Protein AF-A0A1B6IHQ6-F1 (afdb_monomer_lite)

Secondary structure (DSSP, 8-state):
-----EEEEEEB-TTS-B----SSPPP---SS---EEEEEPHHHHHHHHHHHHTT---GGG---------GGG--HHHHHHHHHHHHHS-----HHHHHHHHT-S-TTTTSTTT-TT--SEEE-TTS-SSHHHHHHH-TTSEEEES-S-GGG--S-EEEEEHHHHHHHH--TT-------EEEEEE--PPP--S-GGGSPP-------HHHHHHHHHHHSSS-------TTS-HHHHHHHHHHHHHHH-TT-------S-HHHHHHHHHHHTT--

Foldseek 3Di:
DDDFDKAFPAKAAPVRDGQDPDDDDGDDHPDDDIDTDIHGDPVVQVVQVVVVVVVDDRPVVPDDDDDDDDPVVPCVVVVVVVVVVCVVDPVDDPPQCVCVVVVDDDVCCQFLVNDPQNDQKFWLAQLAQFDVLVCQLCVQAAEAEPDPDPVLRGDDKMKGWVVSVCVNPDDPPDPDPDHTYIYIYHDDDPDPDDDPVSDWQHDPDSDHSLLVVLLSRLLGGGDRDDDDDPPNCPLVSVLSSVVRCCVGPVVDDDDDDDPDVVSVVSNVVVNVNGD

Radius of gyration: 29.08 Å; chains: 1; bounding box: 64×60×81 Å

InterPro domains:
  IPR027417 P-loop containing nucleoside triphosphate hydrolase [G3DSA:3.40.50.300] (156-275)
  IPR027417 P-loop containing nucleoside triphosphate hydrolase [SSF52540] (142-272)
  IPR041677 DNA2/NAM7 helicase, helicase domain [PF13086] (210-273)
  IPR045055 DNA2/NAM7-like helicase [PTHR10887] (155-272)
  IPR048966 RNA helicase aquarius, beta-barrel [PF21143] (2-69)
  IPR048967 RNA helicase aquarius, insertion domain [PF21144] (118-198)

Structure (mmCIF, N/CA/C/O backbone):
data_AF-A0A1B6IHQ6-F1
#
_entry.id   AF-A0A1B6IHQ6-F1
#
loop_
_atom_site.group_PDB
_atom_site.id
_atom_site.type_symbol
_atom_site.label_atom_id
_atom_site.label_alt_id
_atom_site.label_comp_id
_atom_site.label_asym_id
_atom_site.label_entity_id
_atom_site.label_seq_id
_atom_site.pdbx_PDB_ins_code
_atom_site.Cartn_x
_atom_site.Cartn_y
_atom_site.Cartn_z
_atom_site.occupancy
_atom_site.B_iso_or_equiv
_atom_site.auth_seq_id
_atom_site.auth_comp_id
_atom_site.auth_asym_id
_atom_site.auth_atom_id
_atom_site.pdbx_PDB_model_num
ATOM 1 N N . LEU A 1 1 ? -17.157 3.767 43.214 1.00 70.06 1 LEU A N 1
ATOM 2 C CA . LEU A 1 1 ? -16.712 4.613 42.082 1.00 70.06 1 LEU A CA 1
ATOM 3 C C . LEU A 1 1 ? -16.733 3.746 40.831 1.00 70.06 1 LEU A C 1
ATOM 5 O O . LEU A 1 1 ? -16.046 2.732 40.811 1.00 70.06 1 LEU A O 1
ATOM 9 N N . CYS A 1 2 ? -17.583 4.068 39.859 1.00 88.56 2 CYS A N 1
ATOM 10 C CA . CYS A 1 2 ? -17.817 3.266 38.657 1.00 88.56 2 CYS A CA 1
ATOM 11 C C . CYS A 1 2 ? -17.455 4.068 37.403 1.00 88.56 2 CYS A C 1
ATOM 13 O O . CYS A 1 2 ? -17.652 5.279 37.354 1.00 88.56 2 CYS A O 1
ATOM 15 N N . VAL A 1 3 ? -16.927 3.386 36.389 1.00 95.00 3 VAL A N 1
ATOM 16 C CA . VAL A 1 3 ? -16.621 3.972 35.079 1.00 95.00 3 VAL A CA 1
ATOM 17 C C . VAL A 1 3 ? -17.239 3.074 34.017 1.00 95.00 3 VAL A C 1
ATOM 19 O O . VAL A 1 3 ? -17.056 1.855 34.060 1.00 95.00 3 VAL A O 1
ATOM 22 N N . ARG A 1 4 ? -17.987 3.664 33.083 1.00 95.75 4 ARG A N 1
ATOM 23 C CA . ARG A 1 4 ? -18.569 2.974 31.928 1.00 95.75 4 ARG A CA 1
ATOM 24 C C . ARG A 1 4 ? -18.244 3.736 30.655 1.00 95.75 4 ARG A C 1
ATOM 26 O O . ARG A 1 4 ? -18.263 4.963 30.637 1.00 95.75 4 ARG A O 1
ATOM 33 N N . GLY A 1 5 ? -17.898 2.987 29.613 1.00 94.88 5 GLY A N 1
ATOM 34 C CA . GLY A 1 5 ? -17.727 3.532 28.274 1.00 94.88 5 GLY A CA 1
ATOM 35 C C . GLY A 1 5 ? -19.076 3.669 27.577 1.00 94.88 5 GLY A C 1
ATOM 36 O O . GLY A 1 5 ? -19.982 2.872 27.811 1.00 94.88 5 GLY A O 1
ATOM 37 N N . CYS A 1 6 ? -19.188 4.664 26.706 1.00 95.56 6 CYS A N 1
ATOM 38 C CA . CYS A 1 6 ? -20.285 4.786 25.759 1.00 95.56 6 CYS A CA 1
ATOM 39 C C . CYS A 1 6 ? -19.753 5.336 24.432 1.00 95.56 6 CYS A C 1
ATOM 41 O O . CYS A 1 6 ? -18.701 5.982 24.396 1.00 95.56 6 CYS A O 1
ATOM 43 N N . GLU A 1 7 ? -20.467 5.060 23.349 1.00 94.38 7 GLU A N 1
ATOM 44 C CA . GLU A 1 7 ? -20.225 5.648 22.037 1.00 94.38 7 GLU A CA 1
ATOM 45 C C . GLU A 1 7 ? -21.348 6.617 21.693 1.00 94.38 7 GLU A C 1
ATOM 47 O O . GLU A 1 7 ? -22.510 6.371 21.996 1.00 94.38 7 GLU A O 1
ATOM 52 N N . MET A 1 8 ? -21.004 7.737 21.072 1.00 91.81 8 MET A N 1
ATOM 53 C CA . MET A 1 8 ? -21.985 8.728 20.655 1.00 91.81 8 MET A CA 1
ATOM 54 C C . MET A 1 8 ? -22.722 8.244 19.407 1.00 91.81 8 MET A C 1
ATOM 56 O O . MET A 1 8 ? -22.096 8.088 18.367 1.00 91.81 8 MET A O 1
ATOM 60 N N . GLU A 1 9 ? -24.040 8.073 19.498 1.00 91.00 9 GLU A N 1
ATOM 61 C CA . GLU A 1 9 ? -24.893 7.906 18.313 1.00 91.00 9 GLU A CA 1
ATOM 62 C C . GLU A 1 9 ? -25.159 9.275 17.677 1.00 91.00 9 GLU A C 1
ATOM 64 O O . GLU A 1 9 ? -25.039 9.450 16.470 1.00 91.00 9 GLU A O 1
ATOM 69 N N . GLY A 1 10 ? -25.452 10.281 18.508 1.00 90.56 10 GLY A N 1
ATOM 70 C CA . GLY A 1 10 ? -25.547 11.666 18.065 1.00 90.56 10 GLY A CA 1
ATOM 71 C C . GLY A 1 10 ? -26.244 12.585 19.064 1.00 90.56 10 GLY A C 1
ATOM 72 O O . GLY A 1 10 ? -26.672 12.185 20.150 1.00 90.56 10 GLY A O 1
ATOM 73 N N . MET A 1 11 ? -26.327 13.863 18.705 1.00 91.19 11 MET A N 1
ATOM 74 C CA . MET A 1 11 ? -27.017 14.886 19.495 1.00 91.19 11 MET A CA 1
ATOM 75 C C . MET A 1 11 ? -28.499 14.924 19.128 1.00 91.19 11 MET A C 1
ATOM 77 O O . MET A 1 11 ? -28.836 14.784 17.957 1.00 91.19 11 MET A O 1
ATOM 81 N N . LEU A 1 12 ? -29.380 15.128 20.107 1.00 90.56 12 LEU A N 1
ATOM 82 C CA . LEU A 1 12 ? -30.816 15.223 19.856 1.00 90.56 12 LEU A CA 1
ATOM 83 C C . LEU A 1 12 ? -31.242 16.649 19.487 1.00 90.56 12 LEU A C 1
ATOM 85 O O . LEU A 1 12 ? -30.736 17.625 20.045 1.00 90.56 12 LEU A O 1
ATOM 89 N N . ASP A 1 13 ? -32.201 16.755 18.568 1.00 87.62 13 ASP A N 1
ATOM 90 C CA . ASP A 1 13 ? -32.929 17.988 18.280 1.00 87.62 13 ASP A CA 1
ATOM 91 C C . ASP A 1 13 ? -34.045 18.250 19.315 1.00 87.62 13 ASP A C 1
ATOM 93 O O . ASP A 1 13 ? -34.278 17.467 20.241 1.00 87.62 13 ASP A O 1
ATOM 97 N N . GLN A 1 14 ? -34.772 19.359 19.149 1.00 84.81 14 GLN A N 1
ATOM 98 C CA . GLN A 1 14 ? -35.912 19.709 20.011 1.00 84.81 14 GLN A CA 1
ATOM 99 C C . GLN A 1 14 ? -37.066 18.691 19.948 1.00 84.81 14 GLN A C 1
ATOM 101 O O . GLN A 1 14 ? -37.906 18.665 20.843 1.00 84.81 14 GLN A O 1
ATOM 106 N N . ASN A 1 15 ? -37.106 17.849 18.913 1.00 85.31 15 ASN A N 1
ATOM 107 C CA . ASN A 1 15 ? -38.123 16.822 18.702 1.00 85.31 15 ASN A CA 1
ATOM 108 C C . ASN A 1 15 ? -37.659 15.428 19.168 1.00 85.31 15 ASN A C 1
ATOM 110 O O . ASN A 1 15 ? -38.367 14.446 18.943 1.00 85.31 15 ASN A O 1
ATOM 114 N N . GLY A 1 16 ? -36.474 15.311 19.782 1.00 85.50 16 GLY A N 1
ATOM 115 C CA . GLY A 1 16 ? -35.904 14.041 20.241 1.00 85.50 16 GLY A CA 1
ATOM 116 C C . GLY A 1 16 ? -35.337 13.148 19.129 1.00 85.50 16 GLY A C 1
ATOM 117 O O . GLY A 1 16 ? -35.092 11.960 19.364 1.00 85.50 16 GLY A O 1
ATOM 118 N N . ARG A 1 17 ? -35.125 13.685 17.923 1.00 87.31 17 ARG A N 1
ATOM 119 C CA . ARG A 1 17 ? -34.499 12.988 16.790 1.00 87.31 17 ARG A CA 1
ATOM 120 C C . ARG A 1 17 ? -32.992 13.193 16.816 1.00 87.31 17 ARG A C 1
ATOM 122 O O . ARG A 1 17 ? -32.521 14.259 17.200 1.00 87.31 17 ARG A O 1
ATOM 129 N N . VAL A 1 18 ? -32.240 12.175 16.404 1.00 87.94 18 VAL A N 1
ATOM 130 C CA . VAL A 1 18 ? -30.783 12.286 16.275 1.00 87.94 18 VAL A CA 1
ATOM 131 C C . VAL A 1 18 ? -30.474 13.197 15.090 1.00 87.94 18 VAL A C 1
ATOM 133 O O . VAL A 1 18 ? -30.995 12.997 13.996 1.00 87.94 18 VAL A O 1
ATOM 136 N N . ILE A 1 19 ? -29.662 14.222 15.327 1.00 86.19 19 ILE A N 1
ATOM 137 C CA . ILE A 1 19 ? -29.160 15.118 14.291 1.00 86.19 19 ILE A CA 1
ATOM 138 C C . ILE A 1 19 ? -28.105 14.344 13.506 1.00 86.19 19 ILE A C 1
ATOM 140 O O . ILE A 1 19 ? -27.027 14.066 14.030 1.00 86.19 19 ILE A O 1
ATOM 144 N N . GLU A 1 20 ? -28.432 13.990 12.267 1.00 79.38 20 GLU A N 1
ATOM 145 C CA . GLU A 1 20 ? -27.495 13.340 11.354 1.00 79.38 20 GLU A CA 1
ATOM 146 C C . GLU A 1 20 ? -26.374 14.308 10.947 1.00 79.38 20 GLU A C 1
ATOM 148 O O . GLU A 1 20 ? -26.596 15.513 10.774 1.00 79.38 20 GLU A O 1
ATOM 153 N N . ASP A 1 21 ? -25.162 13.778 10.766 1.00 68.31 21 ASP A N 1
ATOM 154 C CA . ASP A 1 21 ? -24.058 14.512 10.143 1.00 68.31 21 ASP A CA 1
ATOM 155 C C . ASP A 1 21 ? -24.338 14.656 8.634 1.00 68.31 21 ASP A C 1
ATOM 157 O O . ASP A 1 21 ? -23.882 13.873 7.803 1.00 68.31 21 ASP A O 1
ATOM 161 N N . GLY A 1 22 ? -25.160 15.650 8.293 1.00 64.25 22 GLY A N 1
ATOM 162 C CA . GLY A 1 22 ? -25.527 16.021 6.926 1.00 64.25 22 GLY A CA 1
ATOM 163 C C . GLY A 1 22 ? -24.842 17.302 6.426 1.00 64.25 22 GLY A C 1
ATOM 164 O O . GLY A 1 22 ? -24.103 17.952 7.175 1.00 64.25 22 GLY A O 1
ATOM 165 N N . PRO A 1 23 ? -25.081 17.690 5.155 1.00 57.56 23 PRO A N 1
ATOM 166 C CA . PRO A 1 23 ? -24.563 18.937 4.601 1.00 57.56 23 PRO A CA 1
ATOM 167 C C . PRO A 1 23 ? -25.093 20.147 5.381 1.00 57.56 23 PRO A C 1
ATOM 169 O O . PRO A 1 23 ? -26.214 20.145 5.888 1.00 57.56 23 PRO A O 1
ATOM 172 N N . GLU A 1 24 ? -24.264 21.183 5.488 1.00 67.12 24 GLU A N 1
ATOM 173 C CA . GLU A 1 24 ? -24.589 22.411 6.213 1.00 67.12 24 GLU A CA 1
ATOM 174 C C . GLU A 1 24 ? -25.876 23.092 5.695 1.00 67.12 24 GLU A C 1
ATOM 176 O O . GLU A 1 24 ? -26.149 23.047 4.492 1.00 67.12 24 GLU A O 1
ATOM 181 N N . PRO A 1 25 ? -26.643 23.786 6.564 1.00 69.00 25 PRO A N 1
ATOM 182 C CA . PRO A 1 25 ? -26.318 24.135 7.949 1.00 69.00 25 PRO A CA 1
ATOM 183 C C . PRO A 1 25 ? -26.882 23.163 8.994 1.00 69.00 25 PRO A C 1
ATOM 185 O O . PRO A 1 25 ? -28.036 22.737 8.938 1.00 69.00 25 PRO A O 1
ATOM 188 N N . ARG A 1 26 ? -26.073 22.892 10.025 1.00 72.62 26 ARG A N 1
ATOM 189 C CA . ARG A 1 26 ? -26.530 22.195 11.234 1.00 72.62 26 ARG A CA 1
ATOM 190 C C . ARG A 1 26 ? -27.641 23.001 11.927 1.00 72.62 26 ARG A C 1
ATOM 192 O O . ARG A 1 26 ? -27.564 24.232 11.959 1.00 72.62 26 ARG A O 1
ATOM 199 N N . PRO A 1 27 ? -28.646 22.335 12.519 1.00 75.56 27 PRO A N 1
ATOM 200 C CA . PRO A 1 27 ? -29.736 23.020 13.201 1.00 75.56 27 PRO A CA 1
ATOM 201 C C . PRO A 1 27 ? -29.215 23.855 14.378 1.00 75.56 27 PRO A C 1
ATOM 203 O O . PRO A 1 27 ? -28.403 23.395 15.184 1.00 75.56 27 PRO A O 1
ATOM 206 N N . VAL A 1 28 ? -29.706 25.090 14.493 1.00 79.50 28 VAL A N 1
ATOM 207 C CA . VAL A 1 28 ? -29.399 25.971 15.626 1.00 79.50 28 VAL A CA 1
ATOM 208 C C . VAL A 1 28 ? -30.278 25.565 16.804 1.00 79.50 28 VAL A C 1
ATOM 210 O O . VAL A 1 28 ? -31.493 25.748 16.779 1.00 79.50 28 VAL A O 1
ATOM 213 N N . LEU A 1 29 ? -29.660 25.004 17.842 1.00 83.62 29 LEU A N 1
ATOM 214 C CA . LEU A 1 29 ? -30.355 24.626 19.069 1.00 83.62 29 LEU A CA 1
ATOM 215 C C . LEU A 1 29 ? -30.477 25.826 20.011 1.00 83.62 29 LEU A C 1
ATOM 217 O O . LEU A 1 29 ? -29.493 26.501 20.312 1.00 83.62 29 LEU A O 1
ATOM 221 N N . SER A 1 30 ? -31.691 26.069 20.498 1.00 84.94 30 SER A N 1
ATOM 222 C CA . SER A 1 30 ? -31.983 27.093 21.503 1.0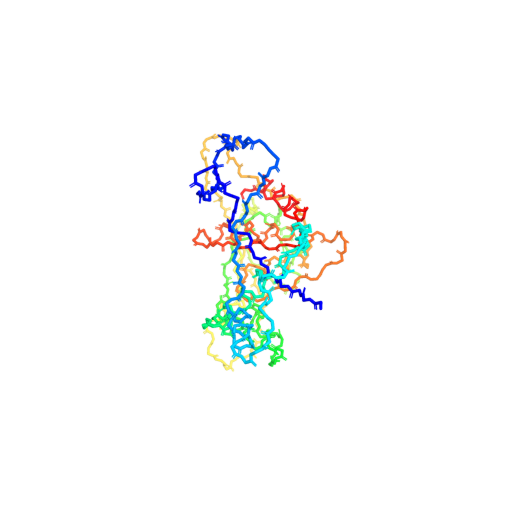0 84.94 30 SER A CA 1
ATOM 223 C C . SER A 1 30 ? -31.507 26.680 22.900 1.00 84.94 30 SER A C 1
ATOM 225 O O . SER A 1 30 ? -31.655 25.521 23.287 1.00 84.94 30 SER A O 1
ATOM 227 N N . GLY A 1 31 ? -31.033 27.648 23.689 1.00 87.94 31 GLY A N 1
ATOM 228 C CA . GLY A 1 31 ? -30.597 27.439 25.074 1.00 87.94 31 GLY A CA 1
ATOM 229 C C . GLY A 1 31 ? -29.246 26.729 25.196 1.00 87.94 31 GLY A C 1
ATOM 230 O O . GLY A 1 31 ? -28.579 26.465 24.193 1.00 87.94 31 GLY A O 1
ATOM 231 N N . ASP A 1 32 ? -28.871 26.382 26.430 1.00 89.62 32 ASP A N 1
ATOM 232 C CA . ASP A 1 32 ? -27.547 25.821 26.763 1.00 89.62 32 ASP A CA 1
ATOM 233 C C . ASP A 1 32 ? -27.578 24.319 27.097 1.00 89.62 32 ASP A C 1
ATOM 235 O O . ASP A 1 32 ? -26.537 23.666 27.165 1.00 89.62 32 ASP A O 1
ATOM 239 N N . THR A 1 33 ? -28.767 23.733 27.263 1.00 90.38 33 THR A N 1
ATOM 240 C CA . THR A 1 33 ? -28.926 22.293 27.510 1.00 90.38 33 THR A CA 1
ATOM 241 C C . THR A 1 33 ? -28.724 21.505 26.218 1.00 90.38 33 THR A C 1
ATOM 243 O O . THR A 1 33 ? -29.294 21.837 25.176 1.00 90.38 33 THR A O 1
ATOM 246 N N . ARG A 1 34 ? -27.907 20.451 26.269 1.00 90.81 34 ARG A N 1
ATOM 247 C CA . ARG A 1 34 ? -27.677 19.527 25.151 1.00 90.81 34 ARG A CA 1
ATOM 248 C C . ARG A 1 34 ? -27.920 18.101 25.617 1.00 90.81 34 ARG A C 1
ATOM 250 O O . ARG A 1 34 ? -27.418 17.711 26.669 1.00 90.81 34 ARG A O 1
ATOM 257 N N . THR A 1 35 ? -28.654 17.340 24.813 1.00 92.62 35 THR A N 1
ATOM 258 C CA . THR A 1 35 ? -28.945 15.930 25.074 1.00 92.62 35 THR A CA 1
ATOM 259 C C . THR A 1 35 ? -28.283 15.084 24.004 1.00 92.62 35 THR A C 1
ATOM 261 O O . THR A 1 35 ? -28.398 15.369 22.812 1.00 92.62 35 THR A O 1
ATOM 264 N N . PHE A 1 36 ? -27.590 14.038 24.434 1.00 93.19 36 PHE A N 1
ATOM 265 C CA . PHE A 1 36 ? -26.866 13.130 23.558 1.00 93.19 36 PHE A CA 1
ATOM 266 C C . PHE A 1 36 ? -27.414 11.724 23.728 1.00 93.19 36 PHE A C 1
ATOM 268 O O . PHE A 1 36 ? -27.608 11.263 24.853 1.00 93.19 36 PHE A O 1
ATOM 275 N N . ARG A 1 37 ? -27.660 11.053 22.605 1.00 94.88 37 ARG A N 1
ATOM 276 C CA . ARG A 1 37 ? -27.963 9.629 22.584 1.00 94.88 37 ARG A CA 1
ATOM 277 C C . ARG A 1 37 ? -26.659 8.865 22.422 1.00 94.88 37 ARG A C 1
ATOM 279 O O . ARG A 1 37 ? -25.826 9.213 21.581 1.00 94.88 37 ARG A O 1
ATOM 286 N N . VAL A 1 38 ? -26.477 7.859 23.268 1.00 95.12 38 VAL A N 1
ATOM 287 C CA . VAL A 1 38 ? -25.250 7.071 23.332 1.00 95.12 38 VAL A CA 1
ATOM 288 C C . VAL A 1 38 ? -25.564 5.584 23.315 1.00 95.12 38 VAL A C 1
ATOM 290 O O . VAL A 1 38 ? -26.584 5.148 23.847 1.00 95.12 38 VAL A O 1
ATOM 293 N N . MET A 1 39 ? -24.654 4.810 22.740 1.00 95.75 39 MET A N 1
ATOM 294 C CA . MET A 1 39 ? -24.655 3.357 22.770 1.00 95.75 39 MET A CA 1
ATOM 295 C C . MET A 1 39 ? -23.778 2.870 23.922 1.00 95.75 39 MET A C 1
ATOM 297 O O . MET A 1 39 ? -22.635 3.304 24.087 1.00 95.75 39 MET A O 1
ATOM 301 N N . LEU A 1 40 ? -24.322 1.960 24.724 1.00 96.06 40 LEU A N 1
ATOM 302 C CA . LEU A 1 40 ? -23.616 1.288 25.811 1.00 96.06 40 LEU A CA 1
ATOM 303 C C . LEU A 1 40 ? -23.140 -0.088 25.344 1.00 96.06 40 LEU A C 1
ATOM 305 O O . LEU A 1 40 ? -23.776 -0.713 24.497 1.00 96.06 40 LEU A O 1
ATOM 309 N N . ASP A 1 41 ? -22.043 -0.583 25.917 1.00 95.50 41 ASP A N 1
ATOM 310 C CA . ASP A 1 41 ? -21.610 -1.959 25.664 1.00 95.50 41 ASP A CA 1
ATOM 311 C C . ASP A 1 41 ? -22.654 -2.947 26.211 1.00 95.50 41 ASP A C 1
ATOM 313 O O . ASP A 1 41 ? -22.929 -2.975 27.414 1.00 95.50 41 ASP A O 1
ATOM 317 N N . CYS A 1 42 ? -23.245 -3.754 25.326 1.00 95.69 42 CYS A N 1
ATOM 318 C CA . CYS A 1 42 ? -24.328 -4.669 25.684 1.00 95.69 42 CYS A CA 1
ATOM 319 C C . CYS A 1 42 ? -23.892 -5.759 26.675 1.00 95.69 42 CYS A C 1
ATOM 321 O O . CYS A 1 42 ? -24.698 -6.182 27.505 1.00 95.69 42 CYS A O 1
ATOM 323 N N . ASN A 1 43 ? -22.634 -6.212 26.612 1.00 95.19 43 ASN A N 1
ATOM 324 C CA . ASN A 1 43 ? -22.129 -7.247 27.516 1.00 95.19 43 ASN A CA 1
ATOM 325 C C . ASN A 1 43 ? -21.966 -6.681 28.927 1.00 95.19 43 ASN A C 1
ATOM 327 O O . ASN A 1 43 ? -22.414 -7.289 29.896 1.00 95.19 43 ASN A O 1
ATOM 331 N N . GLN A 1 44 ? -21.377 -5.490 29.037 1.00 96.19 44 GLN A N 1
ATOM 332 C CA . GLN A 1 44 ? -21.223 -4.781 30.300 1.00 96.19 44 GLN A CA 1
ATOM 333 C C . GLN A 1 44 ? -22.585 -4.424 30.905 1.00 96.19 44 GLN A C 1
ATOM 335 O O . GLN A 1 44 ? -22.787 -4.654 32.094 1.00 96.19 44 GLN A O 1
ATOM 340 N N . TYR A 1 45 ? -23.529 -3.948 30.083 1.00 96.12 45 TYR A N 1
ATOM 341 C CA . TYR A 1 45 ? -24.899 -3.655 30.514 1.00 96.12 45 TYR A CA 1
ATOM 342 C C . TYR A 1 45 ? -25.594 -4.880 31.095 1.00 96.12 45 TYR A C 1
ATOM 344 O O . TYR A 1 45 ? -26.147 -4.813 32.189 1.00 96.12 45 TYR A O 1
ATOM 352 N N . ARG A 1 46 ? -25.502 -6.028 30.417 1.00 96.38 46 ARG A N 1
ATOM 353 C CA . ARG A 1 46 ? -26.060 -7.282 30.928 1.00 96.38 46 ARG A CA 1
ATOM 354 C C . ARG A 1 46 ? -25.465 -7.668 32.285 1.00 96.38 46 ARG A C 1
ATOM 356 O O . ARG A 1 46 ? -26.219 -7.960 33.204 1.00 96.38 46 ARG A O 1
ATOM 363 N N . LEU A 1 47 ? -24.137 -7.639 32.419 1.00 96.00 47 LEU A N 1
ATOM 364 C CA . LEU A 1 47 ? -23.459 -7.980 33.676 1.00 96.00 47 LEU A CA 1
ATOM 365 C C . LEU A 1 47 ? -23.872 -7.053 34.827 1.00 96.00 47 LEU A C 1
ATOM 367 O O . LEU A 1 47 ? -24.016 -7.496 35.965 1.00 96.00 47 LEU A O 1
ATOM 371 N N . ASP A 1 48 ? -24.060 -5.768 34.539 1.00 95.69 48 ASP A N 1
ATOM 372 C CA . ASP A 1 48 ? -24.486 -4.787 35.532 1.00 95.69 48 ASP A CA 1
ATOM 373 C C . ASP A 1 48 ? -25.952 -4.979 35.943 1.00 95.69 48 ASP A C 1
ATOM 375 O O . ASP A 1 48 ? -26.258 -4.911 37.132 1.00 95.69 48 ASP A O 1
ATOM 379 N N . MET A 1 49 ? -26.840 -5.308 35.001 1.00 95.06 49 MET A N 1
ATOM 380 C CA . MET A 1 49 ? -28.234 -5.655 35.302 1.00 95.06 49 MET A CA 1
ATOM 381 C C . MET A 1 49 ? -28.351 -6.956 36.104 1.00 95.06 49 MET A C 1
ATOM 383 O O . MET A 1 49 ? -29.130 -7.020 37.055 1.00 95.06 49 MET A O 1
ATOM 387 N N . ASP A 1 50 ? -27.542 -7.972 35.791 1.00 95.94 50 ASP A N 1
ATOM 388 C CA . ASP A 1 50 ? -27.496 -9.227 36.552 1.00 95.94 50 ASP A CA 1
ATOM 389 C C . ASP A 1 50 ? -27.042 -8.976 38.004 1.00 95.94 50 ASP A C 1
ATOM 391 O O . ASP A 1 50 ? -27.581 -9.548 38.953 1.00 95.94 50 ASP A O 1
ATOM 395 N N . HIS A 1 51 ? -26.078 -8.076 38.201 1.00 93.88 51 HIS A N 1
ATOM 396 C CA . HIS A 1 51 ? -25.643 -7.633 39.523 1.00 93.88 51 HIS A CA 1
ATOM 397 C C . HIS A 1 51 ? -26.715 -6.838 40.275 1.00 93.88 51 HIS A C 1
ATOM 399 O O . HIS A 1 51 ? -26.886 -7.047 41.479 1.00 93.88 51 HIS A O 1
ATOM 405 N N . ALA A 1 52 ? -27.434 -5.951 39.588 1.00 93.06 52 ALA A N 1
ATOM 406 C CA . ALA A 1 52 ? -28.532 -5.191 40.176 1.00 93.06 52 ALA A CA 1
ATOM 407 C C . ALA A 1 52 ? -29.669 -6.121 40.629 1.00 93.06 52 ALA A C 1
ATOM 409 O O . ALA A 1 52 ? -30.169 -6.006 41.748 1.00 93.06 52 ALA A O 1
ATOM 410 N N . ALA A 1 53 ? -29.994 -7.139 39.825 1.00 93.44 53 ALA A N 1
ATOM 411 C CA . ALA A 1 53 ? -30.964 -8.174 40.182 1.00 93.44 53 ALA A CA 1
ATOM 412 C C . ALA A 1 53 ? -30.553 -8.988 41.427 1.00 93.44 53 ALA A C 1
ATOM 414 O O . ALA A 1 53 ? -31.411 -9.484 42.155 1.00 93.44 53 ALA A O 1
ATOM 415 N N . GLN A 1 54 ? -29.251 -9.093 41.713 1.00 94.19 54 GLN A N 1
ATOM 416 C CA . GLN A 1 54 ? -28.708 -9.712 42.931 1.00 94.19 54 GLN A CA 1
ATOM 417 C C . GLN A 1 54 ? -28.678 -8.760 44.143 1.00 94.19 54 GLN A C 1
ATOM 419 O O . GLN A 1 54 ? -28.102 -9.097 45.178 1.00 94.19 54 GLN A O 1
ATOM 424 N N . GLY A 1 55 ? -29.290 -7.578 44.037 1.00 91.69 55 GLY A N 1
ATOM 425 C CA . GLY A 1 55 ? -29.405 -6.601 45.120 1.00 91.69 55 GLY A CA 1
ATOM 426 C C . GLY A 1 55 ? -28.239 -5.617 45.220 1.00 91.69 55 GLY A C 1
ATOM 427 O O . GLY A 1 55 ? -28.123 -4.930 46.235 1.00 91.69 55 GLY A O 1
ATOM 428 N N . LYS A 1 56 ? -27.365 -5.538 44.206 1.00 91.44 56 LYS A N 1
ATOM 429 C CA . LYS A 1 56 ? -26.411 -4.421 44.091 1.00 91.44 56 LYS A CA 1
ATOM 430 C C . LYS A 1 56 ? -27.111 -3.180 43.522 1.00 91.44 56 LYS A C 1
ATOM 432 O O . LYS A 1 56 ? -28.196 -3.266 42.962 1.00 91.44 56 LYS A O 1
ATOM 437 N N . GLU A 1 57 ? -26.481 -2.022 43.689 1.00 91.81 57 GLU A N 1
ATOM 438 C CA . GLU A 1 57 ? -26.971 -0.746 43.155 1.00 91.81 57 GLU A CA 1
ATOM 439 C C . GLU A 1 57 ? -26.953 -0.732 41.616 1.00 91.81 57 GLU A C 1
ATOM 441 O O . GLU A 1 57 ? -26.016 -1.254 41.001 1.00 91.81 57 GLU A O 1
ATOM 446 N N . ASP A 1 58 ? -27.968 -0.115 41.001 1.00 93.31 58 ASP A N 1
ATOM 447 C CA . ASP A 1 58 ? -27.999 0.113 39.557 1.00 93.31 58 ASP A CA 1
ATOM 448 C C . ASP A 1 58 ? -27.023 1.234 39.179 1.00 93.31 58 ASP A C 1
ATOM 450 O O . ASP A 1 58 ? -27.240 2.416 39.443 1.00 93.31 58 ASP A O 1
ATOM 454 N N . VAL A 1 59 ? -25.930 0.850 38.521 1.00 93.69 59 VAL A N 1
ATOM 455 C CA . VAL A 1 59 ? -24.861 1.758 38.097 1.00 93.69 59 VAL A CA 1
ATOM 456 C C . VAL A 1 59 ? -25.383 2.877 37.183 1.00 93.69 59 VAL A C 1
ATOM 458 O O . VAL A 1 59 ? -24.850 3.988 37.228 1.00 93.69 59 VAL A O 1
ATOM 461 N N . TYR A 1 60 ? -26.416 2.622 36.374 1.00 94.50 60 TYR A N 1
ATOM 462 C CA . TYR A 1 60 ? -26.885 3.548 35.338 1.00 94.50 60 TYR A CA 1
ATOM 463 C C . TYR A 1 60 ? -27.677 4.741 35.883 1.00 94.50 60 TYR A C 1
ATOM 465 O O . TYR A 1 60 ? -27.800 5.748 35.186 1.00 94.50 60 TYR A O 1
ATOM 473 N N . GLU A 1 61 ? -28.126 4.683 37.138 1.00 93.25 61 GLU A N 1
ATOM 474 C CA . GLU A 1 61 ? -28.792 5.795 37.830 1.00 93.25 61 GLU A CA 1
ATOM 475 C C . GLU A 1 61 ? -27.809 6.700 38.599 1.00 93.25 61 GLU A C 1
ATOM 477 O O . GLU A 1 61 ? -28.186 7.761 39.095 1.00 93.25 61 GLU A O 1
ATOM 482 N N . THR A 1 62 ? -26.528 6.319 38.681 1.00 94.06 62 THR A N 1
ATOM 483 C CA . THR A 1 62 ? -25.535 6.987 39.550 1.00 94.06 62 THR A CA 1
ATOM 484 C C . THR A 1 62 ? -24.634 7.998 38.833 1.00 94.06 62 THR A C 1
ATOM 486 O O . THR A 1 62 ? -23.835 8.689 39.473 1.00 94.06 62 THR A O 1
ATOM 489 N N . PHE A 1 63 ? -24.711 8.099 37.502 1.00 95.12 63 PHE A N 1
ATOM 490 C CA . PHE A 1 63 ? -23.787 8.935 36.734 1.00 95.12 63 PHE A CA 1
ATOM 491 C C . PHE A 1 63 ? -24.015 10.431 36.961 1.00 95.12 63 PHE A C 1
ATOM 493 O O . PHE A 1 63 ? -25.109 10.958 36.792 1.00 95.12 63 PHE A O 1
ATOM 500 N N . ASN A 1 64 ? -22.931 11.143 37.258 1.00 95.31 64 ASN A N 1
ATOM 501 C CA . ASN A 1 64 ? -22.931 12.591 37.484 1.00 95.31 64 ASN A CA 1
ATOM 502 C C . ASN A 1 64 ? -21.811 13.330 36.730 1.00 95.31 64 ASN A C 1
ATOM 504 O O . ASN A 1 64 ? -21.751 14.558 36.762 1.00 95.31 64 ASN A O 1
ATOM 508 N N . VAL A 1 65 ? -20.930 12.601 36.038 1.00 95.38 65 VAL A N 1
ATOM 509 C CA . VAL A 1 65 ? -19.823 13.154 35.252 1.00 95.38 65 VAL A CA 1
ATOM 510 C C . VAL A 1 65 ? -19.754 12.451 33.901 1.00 95.38 65 VAL A C 1
ATOM 512 O O . VAL A 1 65 ? -19.659 11.228 33.832 1.00 95.38 65 VAL A O 1
ATOM 515 N N . LEU A 1 66 ? -19.732 13.242 32.828 1.00 94.25 66 LEU A N 1
ATOM 516 C CA . LEU A 1 66 ? -19.451 12.780 31.471 1.00 94.25 66 LEU A CA 1
ATOM 517 C C . LEU A 1 66 ? -18.086 13.318 31.030 1.00 94.25 66 LEU A C 1
ATOM 519 O O . LEU A 1 66 ? -17.866 14.528 31.005 1.00 94.25 66 LEU A O 1
ATOM 523 N N . MET A 1 67 ? -17.168 12.423 30.662 1.00 95.06 67 MET A N 1
ATOM 524 C CA . MET A 1 67 ? -15.824 12.789 30.213 1.00 95.06 67 MET A CA 1
ATOM 525 C C . MET A 1 67 ? -15.649 12.480 28.726 1.00 95.06 67 MET A C 1
ATOM 527 O O . MET A 1 67 ? -15.705 11.326 28.310 1.00 95.06 67 MET A O 1
ATOM 531 N N . ARG A 1 68 ? -15.367 13.512 27.926 1.00 94.31 68 ARG A N 1
ATOM 532 C CA . ARG A 1 68 ? -14.996 13.363 26.511 1.00 94.31 68 ARG A CA 1
ATOM 533 C C . ARG A 1 68 ? -13.480 13.290 26.341 1.00 94.31 68 ARG A C 1
ATOM 535 O O . ARG A 1 68 ? -12.739 13.974 27.046 1.00 94.31 68 ARG A O 1
ATOM 542 N N . ARG A 1 69 ? -13.016 12.522 25.355 1.00 94.00 69 ARG A N 1
ATOM 543 C CA . ARG A 1 69 ? -11.594 12.416 24.986 1.00 94.00 69 ARG A CA 1
ATOM 544 C C . ARG A 1 69 ? -11.303 13.164 23.686 1.00 94.00 69 ARG A C 1
ATOM 546 O O . ARG A 1 69 ? -12.212 13.511 22.933 1.00 94.00 69 ARG A O 1
ATOM 553 N N . LYS A 1 70 ? -10.024 13.441 23.426 1.00 93.81 70 LYS A N 1
ATOM 554 C CA . LYS A 1 70 ? -9.588 14.020 22.149 1.00 93.81 70 LYS A CA 1
ATOM 555 C C . LYS A 1 70 ? -9.806 12.992 21.027 1.00 93.81 70 LYS A C 1
ATOM 557 O O . LYS A 1 70 ? -9.328 11.870 21.186 1.00 93.81 70 LYS A O 1
ATOM 562 N N . PRO A 1 71 ? -10.434 13.353 19.891 1.00 90.69 71 PRO A N 1
ATOM 563 C CA . PRO A 1 71 ? -10.755 12.394 18.830 1.00 90.69 71 PRO A CA 1
ATOM 564 C C . PRO A 1 71 ? -9.551 11.580 18.334 1.00 90.69 71 PRO A C 1
ATOM 566 O O . PRO A 1 71 ? -9.623 10.362 18.259 1.00 90.69 71 PRO A O 1
ATOM 569 N N . LYS A 1 72 ? -8.399 12.230 18.107 1.00 87.75 72 LYS A N 1
ATOM 570 C CA . LYS A 1 72 ? -7.175 11.575 17.600 1.00 87.75 72 LYS A CA 1
ATOM 571 C C . LYS A 1 72 ? -6.578 10.512 18.535 1.00 87.75 72 LYS A C 1
ATOM 573 O O . LYS A 1 72 ? -5.790 9.692 18.088 1.00 87.75 72 LYS A O 1
ATOM 578 N N . GLU A 1 73 ? -6.934 10.534 19.817 1.00 90.94 73 GLU A N 1
ATOM 579 C CA . GLU A 1 73 ? -6.429 9.612 20.845 1.00 90.94 73 GLU A CA 1
ATOM 580 C C . GLU A 1 73 ? -7.514 8.604 21.287 1.00 90.94 73 GLU A C 1
ATOM 582 O O . GLU A 1 73 ? -7.316 7.846 22.241 1.00 90.94 73 GLU A O 1
ATOM 587 N N . ASN A 1 74 ? -8.683 8.606 20.629 1.00 92.94 74 ASN A N 1
ATOM 588 C CA . ASN A 1 74 ? -9.887 7.897 21.072 1.00 92.94 74 ASN A CA 1
ATOM 589 C C . ASN A 1 74 ? -10.406 6.846 20.073 1.00 92.94 74 ASN A C 1
ATOM 591 O O . ASN A 1 74 ? -11.603 6.595 20.017 1.00 92.94 74 ASN A O 1
ATOM 595 N N . ASN A 1 75 ? -9.510 6.199 19.324 1.00 91.19 75 ASN A N 1
ATOM 596 C CA . ASN A 1 75 ? -9.877 5.214 18.292 1.00 91.19 75 ASN A CA 1
ATOM 597 C C . ASN A 1 75 ? -9.813 3.749 18.771 1.00 91.19 75 ASN A C 1
ATOM 599 O O . ASN A 1 75 ? -10.019 2.830 17.988 1.00 91.19 75 ASN A O 1
ATOM 603 N N . PHE A 1 76 ? -9.501 3.509 20.048 1.00 93.19 76 PHE A N 1
ATOM 604 C CA . PHE A 1 76 ? -9.221 2.165 20.571 1.00 93.19 76 PHE A CA 1
ATOM 605 C C . PHE A 1 76 ? -10.408 1.194 20.441 1.00 93.19 76 PHE A C 1
ATOM 607 O O . PHE A 1 76 ? -10.191 0.028 20.131 1.00 93.19 76 PHE A O 1
ATOM 614 N N . LYS A 1 77 ? -11.648 1.664 20.653 1.00 92.38 77 LYS A N 1
ATOM 615 C CA . LYS A 1 77 ? -12.857 0.832 20.547 1.00 92.38 77 LYS A CA 1
ATOM 616 C C . LYS A 1 77 ? -13.030 0.311 19.120 1.00 92.38 77 LYS A C 1
ATOM 618 O O . LYS A 1 77 ? -13.094 -0.896 18.943 1.00 92.38 77 LYS A O 1
ATOM 623 N N . ALA A 1 78 ? -12.991 1.211 18.136 1.00 91.75 78 ALA A N 1
ATOM 624 C CA . ALA A 1 78 ? -13.109 0.862 16.723 1.00 91.75 78 ALA A CA 1
ATOM 625 C C . ALA A 1 78 ? -12.020 -0.135 16.288 1.00 91.75 78 ALA A C 1
ATOM 627 O O . ALA A 1 78 ? -12.314 -1.119 15.624 1.00 91.75 78 ALA A O 1
ATOM 628 N N . VAL A 1 79 ? -10.771 0.056 16.736 1.00 93.38 79 VAL A N 1
ATOM 629 C CA . VAL A 1 79 ? -9.681 -0.898 16.457 1.00 93.38 79 VAL A CA 1
ATOM 630 C C . VAL A 1 79 ? -9.967 -2.279 17.062 1.00 93.38 79 VAL A C 1
ATOM 632 O O . VAL A 1 79 ? -9.771 -3.291 16.395 1.00 93.38 79 VAL A O 1
ATOM 635 N N . LEU A 1 80 ? -10.442 -2.343 18.310 1.00 92.81 80 LEU A N 1
ATOM 636 C CA . LEU A 1 80 ? -10.796 -3.609 18.963 1.00 92.81 80 LEU A CA 1
ATOM 637 C C . LEU A 1 80 ? -11.994 -4.297 18.299 1.00 92.81 80 LEU A C 1
ATOM 639 O O . LEU A 1 80 ? -12.023 -5.525 18.232 1.00 92.81 80 LEU A O 1
ATOM 643 N N . GLU A 1 81 ? -12.965 -3.525 17.818 1.00 91.12 81 GLU A N 1
ATOM 644 C CA . GLU A 1 81 ? -14.103 -4.034 17.052 1.00 91.12 81 GLU A CA 1
ATOM 645 C C . GLU A 1 81 ? -13.635 -4.653 15.741 1.00 91.12 81 GLU A C 1
ATOM 647 O O . GLU A 1 81 ? -13.944 -5.815 15.500 1.00 91.12 81 GLU A O 1
ATOM 652 N N . THR A 1 82 ? -12.783 -3.967 14.975 1.00 92.06 82 THR A N 1
ATOM 653 C CA . THR A 1 82 ? -12.198 -4.530 13.749 1.00 92.06 82 THR A CA 1
ATOM 654 C C . THR A 1 82 ? -11.399 -5.806 14.026 1.00 92.06 82 THR A C 1
ATOM 656 O O . THR A 1 82 ? -11.543 -6.783 13.300 1.00 92.06 82 THR A O 1
ATOM 659 N N . ILE A 1 83 ? -10.589 -5.853 15.093 1.00 92.12 83 ILE A N 1
ATOM 660 C CA . ILE A 1 83 ? -9.856 -7.078 15.470 1.00 92.12 83 ILE A CA 1
ATOM 661 C C . ILE A 1 83 ? -10.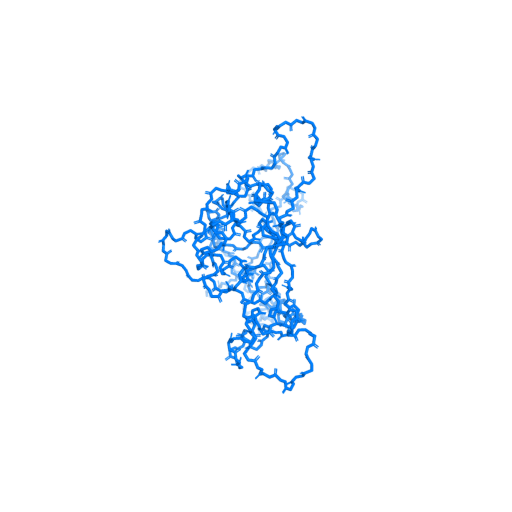831 -8.219 15.780 1.00 92.12 83 ILE A C 1
ATOM 663 O O . ILE A 1 83 ? -10.630 -9.347 15.334 1.00 92.12 83 ILE A O 1
ATOM 667 N N . ARG A 1 84 ? -11.901 -7.939 16.531 1.00 90.69 84 ARG A N 1
ATOM 668 C CA . ARG A 1 84 ? -12.919 -8.939 16.867 1.00 90.69 84 ARG A CA 1
ATOM 669 C C . ARG A 1 84 ? -13.666 -9.418 15.626 1.00 90.69 84 ARG A C 1
ATOM 671 O O . ARG A 1 84 ? -13.935 -10.608 15.518 1.00 90.69 84 ARG A O 1
ATOM 678 N N . GLU A 1 85 ? -14.016 -8.522 14.713 1.00 90.00 85 GLU A N 1
ATOM 679 C CA . GLU A 1 85 ? -14.646 -8.875 13.439 1.00 90.00 85 GLU A CA 1
ATOM 680 C C . GLU A 1 85 ? -13.732 -9.781 12.614 1.00 90.00 85 GLU A C 1
ATOM 682 O O . GLU A 1 85 ? -14.175 -10.848 12.202 1.00 90.00 85 GLU A O 1
ATOM 687 N N . LEU A 1 86 ? -12.445 -9.439 12.492 1.00 90.25 86 LEU A N 1
ATOM 688 C CA . LEU A 1 86 ? -11.453 -10.261 11.791 1.00 90.25 86 LEU A CA 1
ATOM 689 C C . LEU A 1 86 ? -11.325 -11.673 12.382 1.00 90.25 86 LEU A C 1
ATOM 691 O O . LEU A 1 86 ? -11.176 -12.635 11.635 1.00 90.25 86 LEU A O 1
ATOM 695 N N . MET A 1 87 ? -11.426 -11.817 13.707 1.00 89.00 87 MET A N 1
ATOM 696 C CA . MET A 1 87 ? -11.425 -13.128 14.374 1.00 89.00 87 MET A CA 1
ATOM 697 C C . MET A 1 87 ? -12.694 -13.953 14.114 1.00 89.00 87 MET A C 1
ATOM 699 O O . MET A 1 87 ? -12.663 -15.170 14.277 1.00 89.00 87 MET A O 1
ATOM 703 N N . ASN A 1 88 ? -13.809 -13.305 13.767 1.00 88.94 88 ASN A N 1
ATOM 704 C CA . ASN A 1 88 ? -15.081 -13.969 13.468 1.00 88.94 88 ASN A CA 1
ATOM 705 C C . ASN A 1 88 ? -15.281 -14.229 11.969 1.00 88.94 88 ASN A C 1
ATOM 707 O O . ASN A 1 88 ? -16.212 -14.939 11.592 1.00 88.94 88 ASN A O 1
ATOM 711 N N . THR A 1 89 ? -14.438 -13.652 11.117 1.00 87.62 89 THR A N 1
ATOM 712 C CA . THR A 1 89 ? -14.383 -13.956 9.687 1.00 87.62 89 THR A CA 1
ATOM 713 C C . THR A 1 89 ? -13.379 -15.066 9.407 1.00 87.62 89 THR A C 1
ATOM 715 O O . THR A 1 89 ? -12.383 -15.205 10.115 1.00 87.62 89 THR A O 1
ATOM 718 N N . GLU A 1 90 ? -13.589 -15.820 8.330 1.00 81.31 90 GLU A N 1
ATOM 719 C CA . GLU A 1 90 ? -12.515 -16.636 7.764 1.00 81.31 90 GLU A CA 1
ATOM 720 C C . GLU A 1 90 ? -11.421 -15.683 7.265 1.00 81.31 90 GLU A C 1
ATOM 722 O O . GLU A 1 90 ? -11.606 -14.953 6.290 1.00 81.31 90 GLU A O 1
ATOM 727 N N . CYS A 1 91 ? -10.307 -15.612 7.995 1.00 72.56 91 CYS A N 1
ATOM 728 C CA . CYS A 1 91 ? -9.183 -14.753 7.646 1.00 72.56 91 CYS A CA 1
ATOM 729 C C . CYS A 1 91 ? -8.464 -15.345 6.428 1.00 72.56 91 CYS A C 1
ATOM 731 O O . CYS A 1 91 ? -7.550 -16.157 6.563 1.00 72.56 91 CYS A O 1
ATOM 733 N N . VAL A 1 92 ? -8.912 -14.966 5.231 1.00 81.00 92 VAL A N 1
ATOM 734 C CA . VAL A 1 92 ? -8.305 -15.411 3.973 1.00 81.00 92 VAL A CA 1
ATOM 735 C C . VAL A 1 92 ? -7.095 -14.528 3.674 1.00 81.00 92 VAL A C 1
ATOM 737 O O . VAL A 1 92 ? -7.194 -13.503 2.998 1.00 81.00 92 VAL A O 1
ATOM 740 N N . VAL A 1 93 ? -5.945 -14.912 4.223 1.00 88.19 93 VAL A N 1
ATOM 741 C CA . VAL A 1 93 ? -4.634 -14.416 3.783 1.00 88.19 93 VAL A CA 1
ATOM 742 C C . VAL A 1 93 ? -4.121 -15.288 2.632 1.00 88.19 93 VAL A C 1
ATOM 744 O O . VAL A 1 93 ? -4.462 -16.468 2.587 1.00 88.19 93 VAL A O 1
ATOM 747 N N . PRO A 1 94 ? -3.309 -14.757 1.697 1.00 91.44 94 PRO A N 1
ATOM 748 C CA . PRO A 1 94 ? -2.685 -15.588 0.671 1.00 91.44 94 PRO A CA 1
ATOM 749 C C . PRO A 1 94 ? -1.871 -16.729 1.293 1.00 91.44 94 PRO A C 1
ATOM 751 O O . PRO A 1 94 ? -1.094 -16.488 2.219 1.00 91.44 94 PRO A O 1
ATOM 754 N N . ASP A 1 95 ? -2.007 -17.944 0.758 1.00 90.06 95 ASP A N 1
ATOM 755 C CA . ASP A 1 95 ? -1.366 -19.146 1.314 1.00 90.06 95 ASP A CA 1
ATOM 756 C C . ASP A 1 95 ? 0.160 -18.996 1.429 1.00 90.06 95 ASP A C 1
ATOM 758 O O . ASP A 1 95 ? 0.753 -19.367 2.439 1.00 90.06 95 ASP A O 1
ATOM 762 N N . TRP A 1 96 ? 0.794 -18.360 0.437 1.00 92.00 96 TRP A N 1
ATOM 763 C CA . TRP A 1 96 ? 2.239 -18.095 0.422 1.00 92.00 96 TRP A CA 1
ATOM 764 C C . TRP A 1 96 ? 2.703 -17.084 1.486 1.00 92.00 96 TRP A C 1
ATOM 766 O O . TRP A 1 96 ? 3.900 -16.965 1.741 1.00 92.00 96 TRP A O 1
ATOM 776 N N . LEU A 1 97 ? 1.780 -16.349 2.116 1.00 93.19 97 LEU A N 1
ATOM 777 C CA . LEU A 1 97 ? 2.069 -15.362 3.160 1.00 93.19 97 LEU A CA 1
ATOM 778 C C . LEU A 1 97 ? 1.710 -15.864 4.569 1.00 93.19 97 LEU A C 1
ATOM 780 O O . LEU A 1 97 ? 2.240 -15.347 5.553 1.00 93.19 97 LEU A O 1
ATOM 784 N N . HIS A 1 98 ? 0.828 -16.860 4.676 1.00 91.88 98 HIS A N 1
ATOM 785 C CA . HIS A 1 98 ? 0.298 -17.364 5.943 1.00 91.88 98 HIS A CA 1
ATOM 786 C C . HIS A 1 98 ? 1.405 -17.779 6.927 1.00 91.88 98 HIS A C 1
ATOM 788 O O . HIS A 1 98 ? 1.474 -17.262 8.044 1.00 91.88 98 HIS A O 1
ATOM 794 N N . ASP A 1 99 ? 2.317 -18.654 6.498 1.00 91.50 99 ASP A N 1
ATOM 795 C CA . ASP A 1 99 ? 3.373 -19.188 7.367 1.00 91.50 99 ASP A CA 1
ATOM 796 C C . ASP A 1 99 ? 4.390 -18.112 7.769 1.00 91.50 99 ASP A C 1
ATOM 798 O O . ASP A 1 99 ? 4.830 -18.067 8.921 1.00 91.50 99 ASP A O 1
ATOM 802 N N . ILE A 1 100 ? 4.673 -17.176 6.857 1.00 93.19 100 ILE A N 1
ATOM 803 C CA . ILE A 1 100 ? 5.566 -16.037 7.099 1.00 93.19 100 ILE A CA 1
ATOM 804 C C . ILE A 1 100 ? 4.978 -15.101 8.159 1.00 93.19 100 ILE A C 1
ATOM 806 O O . ILE A 1 100 ? 5.703 -14.656 9.048 1.00 93.19 100 ILE A O 1
ATOM 810 N N . ILE A 1 101 ? 3.668 -14.826 8.112 1.00 91.94 101 ILE A N 1
ATOM 811 C CA . ILE A 1 101 ? 2.981 -14.018 9.134 1.00 91.94 101 ILE A CA 1
ATOM 812 C C . ILE A 1 101 ? 3.062 -14.692 10.507 1.00 91.94 101 ILE A C 1
ATOM 814 O O . ILE A 1 101 ? 3.282 -14.011 11.510 1.00 91.94 101 ILE A O 1
ATOM 818 N N . LEU A 1 102 ? 2.890 -16.015 10.563 1.00 92.12 102 LEU A N 1
ATOM 819 C CA . LEU A 1 102 ? 2.981 -16.779 11.810 1.00 92.12 102 LEU A CA 1
ATOM 820 C C . LEU A 1 102 ? 4.426 -16.956 12.309 1.00 92.12 102 LEU A C 1
ATOM 822 O O . LEU A 1 102 ? 4.630 -17.295 13.475 1.00 92.12 102 LEU A O 1
ATOM 826 N N . GLY A 1 103 ? 5.420 -16.693 11.458 1.00 93.12 103 GLY A N 1
ATOM 827 C CA . GLY A 1 103 ? 6.840 -16.780 11.790 1.00 93.12 103 GLY A CA 1
ATOM 828 C C . GLY A 1 103 ? 7.415 -18.197 11.718 1.00 93.12 103 GLY A C 1
ATOM 829 O O . GLY A 1 103 ? 8.432 -18.469 12.357 1.00 93.12 103 GLY A O 1
ATOM 830 N N . TYR A 1 104 ? 6.777 -19.096 10.968 1.00 90.88 104 TYR A N 1
ATOM 831 C CA . TYR A 1 104 ? 7.273 -20.446 10.696 1.00 90.88 104 TYR A CA 1
ATOM 832 C C . TYR A 1 104 ? 7.728 -20.572 9.232 1.00 90.88 104 TYR A C 1
ATOM 834 O O . TYR A 1 104 ? 7.435 -19.718 8.401 1.00 90.88 104 TYR A O 1
ATOM 842 N N . GLY A 1 105 ? 8.433 -21.659 8.909 1.00 90.69 105 GLY A N 1
ATOM 843 C CA . GLY A 1 105 ? 8.864 -21.946 7.538 1.00 90.69 105 GLY A CA 1
ATOM 844 C C . GLY A 1 105 ? 10.084 -21.141 7.082 1.00 90.69 105 GLY A C 1
ATOM 845 O O . GLY A 1 105 ? 10.874 -20.660 7.897 1.00 90.69 105 GLY A O 1
ATOM 846 N N . ASP A 1 106 ? 10.262 -21.059 5.764 1.00 91.25 106 ASP A N 1
ATOM 847 C CA . ASP A 1 106 ? 11.356 -20.320 5.137 1.00 91.25 106 ASP A CA 1
ATOM 848 C C . ASP A 1 106 ? 10.953 -18.848 4.915 1.00 91.25 106 ASP A C 1
ATOM 850 O O . ASP A 1 106 ? 9.991 -18.588 4.187 1.00 91.25 106 ASP A O 1
ATOM 854 N N . PRO A 1 107 ? 11.674 -17.863 5.489 1.00 90.00 107 PRO A N 1
ATOM 855 C CA . PRO A 1 107 ? 11.397 -16.446 5.250 1.00 90.00 107 PRO A CA 1
ATOM 856 C C . PRO A 1 107 ? 11.575 -16.025 3.781 1.00 90.00 107 PRO A C 1
ATOM 858 O O . PRO A 1 107 ? 11.035 -14.994 3.382 1.00 90.00 107 PRO A O 1
ATOM 861 N N . GLY A 1 108 ? 12.329 -16.791 2.984 1.00 91.19 108 GLY A N 1
ATOM 862 C CA . GLY A 1 108 ? 12.534 -16.559 1.555 1.00 91.19 108 GLY A CA 1
ATOM 863 C C . GLY A 1 108 ? 11.411 -17.082 0.655 1.00 91.19 108 GLY A C 1
ATOM 864 O O . GLY A 1 108 ? 11.386 -16.730 -0.520 1.00 91.19 108 GLY A O 1
ATOM 865 N N . ALA A 1 109 ? 10.454 -17.854 1.183 1.00 91.94 109 ALA A N 1
ATOM 866 C CA . ALA A 1 109 ? 9.451 -18.557 0.375 1.00 91.94 109 ALA A CA 1
ATOM 867 C C . ALA A 1 109 ? 8.502 -17.635 -0.415 1.00 91.94 109 ALA A C 1
ATOM 869 O O . ALA A 1 109 ? 7.942 -18.053 -1.423 1.00 91.94 109 ALA A O 1
ATOM 870 N N . ALA A 1 110 ? 8.322 -16.386 0.028 1.00 94.38 110 ALA A N 1
ATOM 871 C CA . ALA A 1 110 ? 7.517 -15.384 -0.677 1.00 94.38 110 ALA A CA 1
ATOM 872 C C . ALA A 1 110 ? 8.348 -14.440 -1.557 1.00 94.38 110 ALA A C 1
ATOM 874 O O . ALA A 1 110 ? 7.811 -13.465 -2.084 1.00 94.38 110 ALA A O 1
ATOM 875 N N . HIS A 1 111 ? 9.655 -14.669 -1.692 1.00 95.81 111 HIS A N 1
ATOM 876 C CA . HIS A 1 111 ? 10.469 -13.902 -2.625 1.00 95.81 111 HIS A CA 1
ATOM 877 C C . HIS A 1 111 ? 10.045 -14.218 -4.063 1.00 95.81 111 HIS A C 1
ATOM 879 O O . HIS A 1 111 ? 9.719 -15.361 -4.376 1.00 95.81 111 HIS A O 1
ATOM 885 N N . TYR A 1 112 ? 10.083 -13.228 -4.960 1.00 94.44 112 TYR A N 1
ATOM 886 C CA . TYR A 1 112 ? 9.580 -13.389 -6.329 1.00 94.44 112 TYR A CA 1
ATOM 887 C C . TYR A 1 112 ? 10.235 -14.553 -7.097 1.00 94.44 112 TYR A C 1
ATOM 889 O O . TYR A 1 112 ? 9.590 -15.165 -7.940 1.00 94.44 112 TYR A O 1
ATOM 897 N N . THR A 1 113 ? 11.490 -14.895 -6.776 1.00 91.81 113 THR A N 1
ATOM 898 C CA . THR A 1 113 ? 12.211 -16.029 -7.383 1.00 91.81 113 THR A CA 1
ATOM 899 C C . THR A 1 113 ? 11.664 -17.391 -6.974 1.00 91.81 113 THR A C 1
ATOM 901 O O . THR A 1 113 ? 11.917 -18.365 -7.674 1.00 91.81 113 THR A O 1
ATOM 904 N N . GLU A 1 114 ? 10.933 -17.486 -5.864 1.00 91.12 114 GLU A N 1
ATOM 905 C CA . GLU A 1 114 ? 10.300 -18.721 -5.378 1.00 91.12 114 GLU A CA 1
ATOM 906 C C . GLU A 1 114 ? 8.827 -18.814 -5.800 1.00 91.12 114 GLU A C 1
ATOM 908 O O . GLU A 1 114 ? 8.233 -19.894 -5.796 1.00 91.12 114 GLU A O 1
ATOM 913 N N . MET A 1 115 ? 8.244 -17.699 -6.251 1.00 91.44 115 MET A N 1
ATOM 914 C CA . MET A 1 115 ? 6.869 -17.655 -6.737 1.00 91.44 115 MET A CA 1
ATOM 915 C C . MET A 1 115 ? 6.715 -18.473 -8.029 1.00 91.44 115 MET A C 1
ATOM 917 O O . MET A 1 115 ? 7.591 -18.495 -8.901 1.00 91.44 115 MET A O 1
ATOM 921 N N . GLN A 1 116 ? 5.591 -19.185 -8.144 1.00 87.69 116 GLN A N 1
ATOM 922 C CA . GLN A 1 116 ? 5.270 -20.006 -9.322 1.00 87.69 116 GLN A CA 1
ATOM 923 C C . GLN A 1 116 ? 4.733 -19.166 -10.485 1.00 87.69 116 GLN A C 1
ATOM 925 O O . GLN A 1 116 ? 4.833 -19.561 -11.643 1.00 87.69 116 GLN A O 1
ATOM 930 N N . ASP A 1 117 ? 4.150 -18.017 -10.167 1.00 89.88 117 ASP A N 1
ATOM 931 C CA . ASP A 1 117 ? 3.561 -17.044 -11.079 1.00 89.88 117 ASP A CA 1
ATOM 932 C C . ASP A 1 117 ? 4.519 -15.885 -11.399 1.00 89.88 117 ASP A C 1
ATOM 934 O O . ASP A 1 117 ? 4.081 -14.815 -11.820 1.00 89.88 117 ASP A O 1
ATOM 938 N N . GLU A 1 118 ? 5.832 -16.103 -11.247 1.00 93.75 118 GLU A N 1
ATOM 939 C CA . GLU A 1 118 ? 6.856 -15.138 -11.647 1.00 93.75 118 GLU A CA 1
ATOM 940 C C . GLU A 1 118 ? 6.686 -14.747 -13.126 1.00 93.75 118 GLU A C 1
ATOM 942 O O . GLU A 1 118 ? 6.590 -15.572 -14.039 1.00 93.75 118 GLU A O 1
ATOM 947 N N . ILE A 1 119 ? 6.623 -13.446 -13.384 1.00 94.56 119 ILE A N 1
ATOM 948 C CA . ILE A 1 119 ? 6.314 -12.898 -14.697 1.00 94.56 119 ILE A CA 1
ATOM 949 C C . ILE A 1 119 ? 7.612 -12.771 -15.487 1.00 94.56 119 ILE A C 1
ATOM 951 O O . ILE A 1 119 ? 8.468 -11.934 -15.198 1.00 94.56 119 ILE A O 1
ATOM 955 N N . ALA A 1 120 ? 7.743 -13.579 -16.536 1.00 94.12 120 ALA A N 1
ATOM 956 C CA . ALA A 1 120 ? 8.955 -13.615 -17.346 1.00 94.12 120 ALA A CA 1
ATOM 957 C C . ALA A 1 120 ? 9.166 -12.363 -18.212 1.00 94.12 120 ALA A C 1
ATOM 959 O O . ALA A 1 120 ? 10.303 -12.009 -18.509 1.00 94.12 120 ALA A O 1
ATOM 960 N N . THR A 1 121 ? 8.089 -11.716 -18.670 1.00 95.75 121 THR A N 1
ATOM 961 C CA . THR A 1 121 ? 8.153 -10.538 -19.550 1.00 95.75 121 THR A CA 1
ATOM 962 C C . THR A 1 121 ? 7.417 -9.370 -18.924 1.00 95.75 121 THR A C 1
ATOM 964 O O . THR A 1 121 ? 6.208 -9.442 -18.720 1.00 95.75 121 THR A O 1
ATOM 967 N N . ILE A 1 122 ? 8.139 -8.286 -18.664 1.00 95.25 122 ILE A N 1
ATOM 968 C CA . ILE A 1 122 ? 7.615 -7.097 -17.998 1.00 95.25 122 ILE A CA 1
ATOM 969 C C . ILE A 1 122 ? 8.009 -5.848 -18.778 1.00 95.25 122 ILE A C 1
ATOM 971 O O . ILE A 1 122 ? 9.135 -5.728 -19.271 1.00 95.25 122 ILE A O 1
ATOM 975 N N . ASP A 1 123 ? 7.085 -4.894 -18.863 1.00 95.56 123 ASP A N 1
ATOM 976 C CA . ASP A 1 123 ? 7.382 -3.568 -19.376 1.00 95.56 123 ASP A CA 1
ATOM 977 C C . ASP A 1 123 ? 7.928 -2.657 -18.275 1.00 95.56 123 ASP A C 1
ATOM 979 O O . ASP A 1 123 ? 7.228 -2.332 -17.315 1.00 95.56 123 ASP A O 1
ATOM 983 N N . PHE A 1 124 ? 9.184 -2.232 -18.408 1.00 95.31 124 PHE A N 1
ATOM 984 C CA . PHE A 1 124 ? 9.799 -1.306 -17.460 1.00 95.31 124 PHE A CA 1
ATOM 985 C C . PHE A 1 124 ? 9.514 0.159 -17.812 1.00 95.31 124 PHE A C 1
ATOM 987 O O . PHE A 1 124 ? 9.973 1.043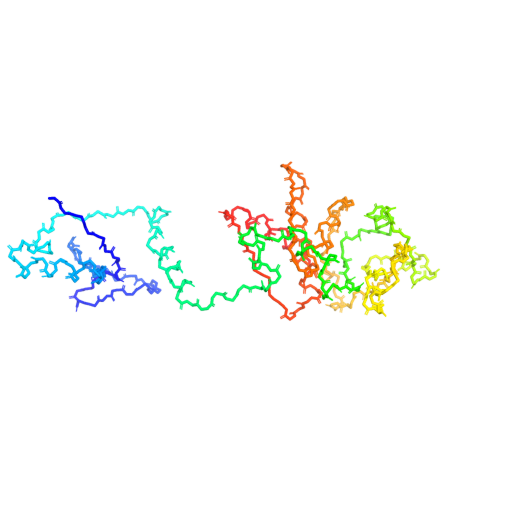 -17.089 1.00 95.31 124 PHE A O 1
ATOM 994 N N . ASN A 1 125 ? 8.761 0.436 -18.885 1.00 93.38 125 ASN A N 1
ATOM 995 C CA . ASN A 1 125 ? 8.338 1.777 -19.281 1.00 93.38 125 ASN A CA 1
ATOM 996 C C . ASN A 1 125 ? 9.504 2.786 -19.250 1.00 93.38 125 ASN A C 1
ATOM 998 O O . ASN A 1 125 ? 10.511 2.615 -19.940 1.00 93.38 125 ASN A O 1
ATOM 1002 N N . ASP A 1 126 ? 9.381 3.831 -18.435 1.00 93.00 126 ASP A N 1
ATOM 1003 C CA . ASP A 1 126 ? 10.327 4.930 -18.263 1.00 93.00 126 ASP A CA 1
ATOM 1004 C C . ASP A 1 126 ? 11.323 4.726 -17.104 1.00 93.00 126 ASP A C 1
ATOM 1006 O O . ASP A 1 126 ? 12.072 5.642 -16.758 1.00 93.00 126 ASP A O 1
ATOM 1010 N N . THR A 1 127 ? 11.397 3.517 -16.532 1.00 95.81 127 THR A N 1
ATOM 1011 C CA . THR A 1 127 ? 12.342 3.191 -15.447 1.00 95.81 127 THR A CA 1
ATOM 1012 C C . THR A 1 127 ? 13.790 3.468 -15.869 1.00 95.81 127 THR A C 1
ATOM 1014 O O . THR A 1 127 ? 14.593 3.969 -15.079 1.00 95.81 127 THR A O 1
ATOM 1017 N N . PHE A 1 128 ? 14.133 3.190 -17.131 1.00 96.12 128 PHE A N 1
ATOM 1018 C CA . PHE A 1 128 ? 15.474 3.413 -17.666 1.00 96.12 128 PHE A CA 1
ATOM 1019 C C . PHE A 1 128 ? 15.524 4.626 -18.594 1.00 96.12 128 PHE A C 1
ATOM 1021 O O . PHE A 1 128 ? 14.908 4.648 -19.655 1.00 96.12 128 PHE A O 1
ATOM 1028 N N . LEU A 1 129 ? 16.361 5.602 -18.241 1.00 93.75 129 LEU A N 1
ATOM 1029 C CA . LEU A 1 129 ? 16.622 6.784 -19.071 1.00 93.75 129 LEU A CA 1
ATOM 1030 C C . LEU A 1 129 ? 17.203 6.470 -20.467 1.00 93.75 129 LEU A C 1
ATOM 1032 O O . LEU A 1 129 ? 16.946 7.206 -21.416 1.00 93.75 129 LEU A O 1
ATOM 1036 N N . HIS A 1 130 ? 18.036 5.434 -20.593 1.00 93.12 130 HIS A N 1
ATOM 1037 C CA . HIS A 1 130 ? 18.693 5.024 -21.843 1.00 93.12 130 HIS A CA 1
ATOM 1038 C C . HIS A 1 130 ? 19.292 3.613 -21.708 1.00 93.12 130 HIS A C 1
ATOM 1040 O O . HIS A 1 130 ? 19.331 3.044 -20.617 1.00 93.12 130 HIS A O 1
ATOM 1046 N N . MET A 1 131 ? 19.783 3.052 -22.816 1.00 91.50 131 MET A N 1
ATOM 1047 C CA . MET A 1 131 ? 20.298 1.678 -22.868 1.00 91.50 131 MET A CA 1
ATOM 1048 C C . MET A 1 131 ? 21.491 1.425 -21.929 1.00 91.50 131 MET A C 1
ATOM 1050 O O . MET A 1 131 ? 21.568 0.366 -21.313 1.00 91.50 131 MET A O 1
ATOM 1054 N N . ASP A 1 132 ? 22.416 2.377 -21.787 1.00 92.94 132 ASP A N 1
ATOM 1055 C CA . ASP A 1 132 ? 23.578 2.187 -20.902 1.00 92.94 132 ASP A CA 1
ATOM 1056 C C . ASP A 1 132 ? 23.191 2.188 -19.421 1.00 92.94 132 ASP A C 1
ATOM 1058 O O . ASP A 1 132 ? 23.783 1.447 -18.640 1.00 92.94 132 ASP A O 1
ATOM 1062 N N . HIS A 1 133 ? 22.149 2.939 -19.049 1.00 94.88 133 HIS A N 1
ATOM 1063 C CA . HIS A 1 133 ? 21.565 2.864 -17.714 1.00 94.88 133 HIS A CA 1
ATOM 1064 C C . HIS A 1 133 ? 20.999 1.462 -17.457 1.00 94.88 133 HIS A C 1
ATOM 1066 O O . HIS A 1 133 ? 21.381 0.848 -16.470 1.00 94.88 133 HIS A O 1
ATOM 1072 N N . LEU A 1 134 ? 20.212 0.904 -18.386 1.00 94.31 134 LEU A N 1
ATOM 1073 C CA . LEU A 1 134 ? 19.709 -0.475 -18.293 1.00 94.31 134 LEU A CA 1
ATOM 1074 C C . LEU A 1 134 ? 20.853 -1.490 -18.149 1.00 94.31 134 LEU A C 1
ATOM 1076 O O . LEU A 1 134 ? 20.791 -2.366 -17.289 1.00 94.31 134 LEU A O 1
ATOM 1080 N N . ARG A 1 135 ? 21.928 -1.353 -18.939 1.00 93.88 135 ARG A N 1
ATOM 1081 C CA . ARG A 1 135 ? 23.108 -2.227 -18.826 1.00 93.88 135 ARG A CA 1
ATOM 1082 C C . ARG A 1 135 ? 23.790 -2.132 -17.470 1.00 93.88 135 ARG A C 1
ATOM 1084 O O . ARG A 1 135 ? 24.140 -3.157 -16.897 1.00 93.88 135 ARG A O 1
ATOM 1091 N N . ALA A 1 136 ? 23.960 -0.920 -16.954 1.00 94.94 136 ALA A N 1
ATOM 1092 C CA . ALA A 1 136 ? 24.547 -0.705 -15.639 1.00 94.94 136 ALA A CA 1
ATOM 1093 C C . ALA A 1 136 ? 23.666 -1.268 -14.511 1.00 94.94 136 ALA A C 1
ATOM 1095 O O . ALA A 1 136 ? 24.202 -1.708 -13.496 1.00 94.94 136 ALA A O 1
ATOM 1096 N N . SER A 1 137 ? 22.340 -1.284 -14.686 1.00 95.50 137 SER A N 1
ATOM 1097 C CA . SER A 1 137 ? 21.385 -1.787 -13.694 1.00 95.50 137 SER A CA 1
ATOM 1098 C C . SER A 1 137 ? 21.414 -3.307 -13.504 1.00 95.50 137 SER A C 1
ATOM 1100 O O . SER A 1 137 ? 21.042 -3.767 -12.429 1.00 95.50 137 SER A O 1
ATOM 1102 N N . PHE A 1 138 ? 21.879 -4.082 -14.491 1.00 94.62 138 PHE A N 1
ATOM 1103 C CA . PHE A 1 138 ? 21.940 -5.549 -14.422 1.00 94.62 138 PHE A CA 1
ATOM 1104 C C . PHE A 1 138 ? 23.365 -6.082 -14.660 1.00 94.62 138 PHE A C 1
ATOM 1106 O O . PHE A 1 138 ? 23.628 -6.701 -15.690 1.00 94.62 138 PHE A O 1
ATOM 1113 N N . PRO A 1 139 ? 24.302 -5.888 -13.712 1.00 91.25 139 PRO A N 1
ATOM 1114 C CA . PRO A 1 139 ? 25.710 -6.244 -13.906 1.00 91.25 139 PRO A CA 1
ATOM 1115 C C . PRO A 1 139 ? 25.960 -7.755 -14.054 1.00 91.25 139 PRO A C 1
ATOM 1117 O O . PRO A 1 139 ? 26.960 -8.151 -14.645 1.00 91.25 139 PRO A O 1
ATOM 1120 N N . GLU A 1 140 ? 25.069 -8.596 -13.522 1.00 89.19 140 GLU A N 1
ATOM 1121 C CA . GLU A 1 140 ? 25.186 -10.061 -13.579 1.00 89.19 140 GLU A CA 1
ATOM 1122 C C . GLU A 1 140 ? 24.519 -10.699 -14.808 1.00 89.19 140 GLU A C 1
ATOM 1124 O O . GLU A 1 140 ? 24.664 -11.903 -15.015 1.00 89.19 140 GLU A O 1
ATOM 1129 N N . TYR A 1 141 ? 23.764 -9.931 -15.603 1.00 90.94 141 TYR A N 1
ATOM 1130 C CA . TYR A 1 141 ? 22.983 -10.471 -16.716 1.00 90.94 141 TYR A CA 1
ATOM 1131 C C . TYR A 1 141 ? 23.634 -10.164 -18.064 1.00 90.94 141 TYR A C 1
ATOM 1133 O O . TYR A 1 141 ? 24.087 -9.052 -18.334 1.00 90.94 141 TYR A O 1
ATOM 1141 N N . GLU A 1 142 ? 23.602 -11.143 -18.963 1.00 92.38 142 GLU A N 1
ATOM 1142 C CA . GLU A 1 142 ? 23.941 -10.933 -20.366 1.00 92.38 142 GLU A CA 1
ATOM 1143 C C . GLU A 1 142 ? 22.753 -10.291 -21.100 1.00 92.38 142 GLU A C 1
ATOM 1145 O O . GLU A 1 142 ? 21.671 -10.873 -21.203 1.00 92.38 142 GLU A O 1
ATOM 1150 N N . ILE A 1 143 ? 22.947 -9.079 -21.622 1.00 92.25 143 ILE A N 1
ATOM 1151 C CA . ILE A 1 143 ? 21.880 -8.313 -22.274 1.00 92.25 143 ILE A CA 1
ATOM 1152 C C . ILE A 1 143 ? 21.891 -8.558 -23.782 1.00 92.25 143 ILE A C 1
ATOM 1154 O O . ILE A 1 143 ? 22.800 -8.125 -24.493 1.00 92.25 143 ILE A O 1
ATOM 1158 N N . LYS A 1 144 ? 20.832 -9.204 -24.274 1.00 91.88 144 LYS A N 1
ATOM 1159 C CA . LYS A 1 144 ? 20.563 -9.441 -25.694 1.00 91.88 144 LYS A CA 1
ATOM 1160 C C . LYS A 1 144 ? 19.518 -8.445 -26.171 1.00 91.88 144 LYS A C 1
ATOM 1162 O O . LYS A 1 144 ? 18.477 -8.280 -25.547 1.00 91.88 144 LYS A O 1
ATOM 1167 N N . VAL A 1 145 ? 19.769 -7.778 -27.288 1.00 89.12 145 VAL A N 1
ATOM 1168 C CA . VAL A 1 145 ? 18.868 -6.737 -27.794 1.00 89.12 145 VAL A CA 1
ATOM 1169 C C . VAL A 1 145 ? 18.180 -7.230 -29.050 1.00 89.12 145 VAL A C 1
ATOM 1171 O O . VAL A 1 145 ? 18.844 -7.616 -30.007 1.00 89.12 145 VAL A O 1
ATOM 1174 N N . LYS A 1 146 ? 16.848 -7.189 -29.071 1.00 82.69 146 LYS A N 1
ATOM 1175 C CA . LYS A 1 146 ? 16.046 -7.602 -30.228 1.00 82.69 146 LYS A CA 1
ATOM 1176 C C . LYS A 1 146 ? 15.831 -6.435 -31.195 1.00 82.69 146 LYS A C 1
ATOM 1178 O O . LYS A 1 146 ? 14.708 -6.109 -31.573 1.00 82.69 146 LYS A O 1
ATOM 1183 N N . CYS A 1 147 ? 16.914 -5.745 -31.539 1.00 78.19 147 CYS A N 1
ATOM 1184 C CA . CYS A 1 147 ? 16.901 -4.645 -32.493 1.00 78.19 147 CYS A CA 1
ATOM 1185 C C . CYS A 1 147 ? 18.305 -4.430 -33.067 1.00 78.19 147 CYS A C 1
ATOM 1187 O O . CYS A 1 147 ? 19.243 -4.155 -32.320 1.00 78.19 147 CYS A O 1
ATOM 1189 N N . ASP A 1 148 ? 18.424 -4.522 -34.392 1.00 74.94 148 ASP A N 1
ATOM 1190 C CA . ASP A 1 148 ? 19.699 -4.363 -35.102 1.00 74.94 148 ASP A CA 1
ATOM 1191 C C . ASP A 1 148 ? 20.078 -2.889 -35.332 1.00 74.94 148 ASP A C 1
ATOM 1193 O O . ASP A 1 148 ? 21.227 -2.590 -35.650 1.00 74.94 148 ASP A O 1
ATOM 1197 N N . ASP A 1 149 ? 19.124 -1.957 -35.189 1.00 79.62 149 ASP A N 1
ATOM 1198 C CA . ASP A 1 149 ? 19.329 -0.526 -35.438 1.00 79.62 149 ASP A CA 1
ATOM 1199 C C . ASP A 1 149 ? 19.621 0.234 -34.130 1.00 79.62 149 ASP A C 1
ATOM 1201 O O . ASP A 1 149 ? 18.707 0.430 -33.319 1.00 79.62 149 ASP A O 1
ATOM 1205 N N . PRO A 1 150 ? 20.850 0.754 -33.932 1.00 78.88 150 PRO A N 1
ATOM 1206 C CA . PRO A 1 150 ? 21.218 1.499 -32.730 1.00 78.88 150 PRO A CA 1
ATOM 1207 C C . PRO A 1 150 ? 20.345 2.732 -32.471 1.00 78.88 150 PRO A C 1
ATOM 1209 O O . PRO A 1 150 ? 20.203 3.153 -31.326 1.00 78.88 150 PRO A O 1
ATOM 1212 N N . ARG A 1 151 ? 19.740 3.325 -33.512 1.00 79.88 151 ARG A N 1
ATOM 1213 C CA . ARG A 1 151 ? 18.905 4.533 -33.377 1.00 79.88 151 ARG A CA 1
ATOM 1214 C C . ARG A 1 151 ? 17.544 4.256 -32.747 1.00 79.88 151 ARG A C 1
ATOM 1216 O O . ARG A 1 151 ? 16.911 5.183 -32.255 1.00 79.88 151 ARG A O 1
ATOM 1223 N N . LYS A 1 152 ? 17.091 3.002 -32.772 1.00 81.88 152 LYS A N 1
ATOM 1224 C CA . LYS A 1 152 ? 15.808 2.572 -32.198 1.00 81.88 152 LYS A CA 1
ATOM 1225 C C . LYS A 1 152 ? 15.951 2.028 -30.777 1.00 81.88 152 LYS A C 1
ATOM 1227 O O . LYS A 1 152 ? 14.950 1.663 -30.173 1.00 81.88 152 LYS A O 1
ATOM 1232 N N . LEU A 1 153 ? 17.168 2.015 -30.226 1.00 85.31 153 LEU A N 1
ATOM 1233 C CA . LEU A 1 153 ? 17.467 1.602 -28.850 1.00 85.31 153 LEU A CA 1
ATOM 1234 C C . LEU A 1 153 ? 17.151 2.710 -27.841 1.00 85.31 153 LEU A C 1
ATOM 1236 O O . LEU A 1 153 ? 17.995 3.121 -27.044 1.00 85.31 153 LEU A O 1
ATOM 1240 N N . VAL A 1 154 ? 15.926 3.215 -27.911 1.00 88.50 154 VAL A N 1
ATOM 1241 C CA . VAL A 1 154 ? 15.408 4.257 -27.029 1.00 88.50 154 VAL A CA 1
ATOM 1242 C C . VAL A 1 154 ? 14.320 3.669 -26.131 1.00 88.50 154 VAL A C 1
ATOM 1244 O O . VAL A 1 154 ? 13.619 2.754 -26.565 1.00 88.50 154 VAL A O 1
ATOM 1247 N N . PRO A 1 155 ? 14.180 4.164 -24.889 1.00 89.25 155 PRO A N 1
ATOM 1248 C CA . PRO A 1 155 ? 13.097 3.742 -24.012 1.00 89.25 155 PRO A CA 1
ATOM 1249 C C . PRO A 1 155 ? 11.729 4.118 -24.608 1.00 89.25 155 PRO A C 1
ATOM 1251 O O . PRO A 1 155 ? 11.636 5.100 -25.359 1.00 89.25 155 PRO A O 1
ATOM 1254 N N . PRO A 1 156 ? 10.653 3.414 -24.224 1.00 92.88 156 PRO A N 1
ATOM 1255 C CA . PRO A 1 156 ? 10.576 2.383 -23.179 1.00 92.88 156 PRO A CA 1
ATOM 1256 C C . PRO A 1 156 ? 11.125 1.002 -23.570 1.00 92.88 156 PRO A C 1
ATOM 1258 O O . PRO A 1 156 ? 11.157 0.626 -24.743 1.00 92.88 156 PRO A O 1
ATOM 1261 N N . PHE A 1 157 ? 11.537 0.233 -22.557 1.00 94.31 157 PHE A N 1
ATOM 1262 C CA . PHE A 1 157 ? 12.108 -1.104 -22.728 1.00 94.31 157 PHE A CA 1
ATOM 1263 C C . PHE A 1 157 ? 11.250 -2.174 -22.059 1.00 94.31 157 PHE A C 1
ATOM 1265 O O . PHE A 1 157 ? 11.030 -2.152 -20.848 1.00 94.31 157 PHE A O 1
ATOM 1272 N N . ARG A 1 158 ? 10.861 -3.172 -22.850 1.00 95.69 158 ARG A N 1
ATOM 1273 C CA . ARG A 1 158 ? 10.300 -4.420 -22.350 1.00 95.69 158 ARG A CA 1
ATOM 1274 C C . ARG A 1 158 ? 11.420 -5.424 -22.137 1.00 95.69 158 ARG A C 1
ATOM 1276 O O . ARG A 1 158 ? 12.231 -5.648 -23.037 1.00 95.69 158 ARG A O 1
ATOM 1283 N N . LEU A 1 159 ? 11.464 -6.012 -20.949 1.00 96.00 159 LEU A N 1
ATOM 1284 C CA . LEU A 1 159 ? 12.481 -6.978 -20.554 1.00 96.00 159 LEU A CA 1
ATOM 1285 C C . LEU A 1 159 ? 11.865 -8.365 -20.461 1.00 96.00 159 LEU A C 1
ATOM 1287 O O . LEU A 1 159 ? 10.828 -8.544 -19.827 1.00 96.00 159 LEU A O 1
ATOM 1291 N N . THR A 1 160 ? 12.523 -9.338 -21.083 1.00 95.62 160 THR A N 1
ATOM 1292 C CA . THR A 1 160 ? 12.200 -10.758 -20.940 1.00 95.62 160 THR A CA 1
ATOM 1293 C C . THR A 1 160 ? 13.360 -11.468 -20.259 1.00 95.62 160 THR A C 1
ATOM 1295 O O . THR A 1 160 ? 14.472 -11.484 -20.789 1.00 95.62 160 THR A O 1
ATOM 1298 N N . PHE A 1 161 ? 13.096 -12.051 -19.096 1.00 93.50 161 PHE A N 1
ATOM 1299 C CA . PHE A 1 161 ? 14.055 -12.798 -18.290 1.00 93.50 161 PHE A CA 1
ATOM 1300 C C . PHE A 1 161 ? 14.062 -14.264 -18.749 1.00 93.50 161 PHE A C 1
ATOM 1302 O O . PHE A 1 161 ? 13.099 -15.005 -18.530 1.00 93.50 161 PHE A O 1
ATOM 1309 N N . GLU A 1 162 ? 15.114 -14.682 -19.464 1.00 90.12 162 GLU A N 1
ATOM 1310 C CA . GLU A 1 162 ? 15.190 -16.034 -20.044 1.00 90.12 162 GLU A CA 1
ATOM 1311 C C . GLU A 1 162 ? 15.332 -17.121 -18.967 1.00 90.12 162 GLU A C 1
ATOM 1313 O O . GLU A 1 162 ? 14.885 -18.250 -19.161 1.00 90.12 162 GLU A O 1
ATOM 1318 N N . ASP A 1 163 ? 15.918 -16.789 -17.818 1.00 87.25 163 ASP A N 1
ATOM 1319 C CA . ASP A 1 163 ? 15.982 -17.638 -16.628 1.00 87.25 163 ASP A CA 1
ATOM 1320 C C . ASP A 1 163 ? 14.584 -18.014 -16.118 1.00 87.25 163 ASP A C 1
ATOM 1322 O O . ASP A 1 163 ? 14.331 -19.191 -15.853 1.00 87.25 163 ASP A O 1
ATOM 1326 N N . VAL A 1 164 ? 13.645 -17.064 -16.110 1.00 88.31 164 VAL A N 1
ATOM 1327 C CA . VAL A 1 164 ? 12.250 -17.306 -15.706 1.00 88.31 164 VAL A CA 1
ATOM 1328 C C . VAL A 1 164 ? 11.514 -18.165 -16.739 1.00 88.31 164 VAL A C 1
ATOM 1330 O O . VAL A 1 164 ? 10.857 -19.143 -16.386 1.00 88.31 164 VAL A O 1
ATOM 1333 N N . LEU A 1 165 ? 11.684 -17.886 -18.039 1.00 86.94 165 LEU A N 1
ATOM 1334 C CA . LEU A 1 165 ? 11.107 -18.729 -19.100 1.00 86.94 165 LEU A CA 1
ATOM 1335 C C . LEU A 1 165 ? 11.599 -20.178 -19.015 1.00 86.94 165 LEU A C 1
ATOM 1337 O O . LEU A 1 165 ? 10.828 -21.118 -19.207 1.00 86.94 165 LEU A O 1
ATOM 1341 N N . ASN A 1 166 ? 12.886 -20.368 -18.726 1.00 83.19 166 ASN A N 1
ATOM 1342 C CA . ASN A 1 166 ? 13.470 -21.694 -18.568 1.00 83.19 166 ASN A CA 1
ATOM 1343 C C . ASN A 1 166 ? 12.939 -22.403 -17.319 1.00 83.19 166 ASN A C 1
ATOM 1345 O O . ASN A 1 166 ? 12.666 -23.599 -17.391 1.00 83.19 166 ASN A O 1
ATOM 1349 N N . LYS A 1 167 ? 12.744 -21.681 -16.209 1.00 81.81 167 LYS A N 1
ATOM 1350 C CA . LYS A 1 167 ? 12.128 -22.212 -14.984 1.00 81.81 167 LYS A CA 1
ATOM 1351 C C . LYS A 1 167 ? 10.709 -22.728 -15.244 1.00 81.81 167 LYS A C 1
ATOM 1353 O O . LYS A 1 167 ? 10.361 -23.798 -14.763 1.00 81.81 167 LYS A O 1
ATOM 1358 N N . HIS A 1 168 ? 9.920 -22.019 -16.051 1.00 80.94 168 HIS A N 1
ATOM 1359 C CA . HIS A 1 168 ? 8.535 -22.405 -16.355 1.00 80.94 168 HIS A CA 1
ATOM 1360 C C . HIS A 1 168 ? 8.439 -23.596 -17.325 1.00 80.94 168 HIS A C 1
ATOM 1362 O O . HIS A 1 168 ? 7.456 -24.331 -17.294 1.00 80.94 168 HIS A O 1
ATOM 1368 N N . ASN A 1 169 ? 9.447 -23.790 -18.182 1.00 72.56 169 ASN A N 1
ATOM 1369 C CA . ASN A 1 169 ? 9.458 -24.835 -19.211 1.00 72.56 169 ASN A CA 1
ATOM 1370 C C . ASN A 1 169 ? 10.177 -26.133 -18.795 1.00 72.56 169 ASN A C 1
ATOM 1372 O O . ASN A 1 169 ? 10.115 -27.111 -19.541 1.00 72.56 169 ASN A O 1
ATOM 1376 N N . ARG A 1 170 ? 10.903 -26.160 -17.668 1.00 64.56 170 ARG A N 1
ATOM 1377 C CA . ARG A 1 170 ? 11.669 -27.339 -17.225 1.00 64.56 170 ARG A CA 1
ATOM 1378 C C . ARG A 1 170 ? 10.847 -28.254 -16.316 1.00 64.56 170 ARG A C 1
ATOM 1380 O O . ARG A 1 170 ? 10.338 -27.822 -15.285 1.00 64.56 170 ARG A O 1
ATOM 1387 N N . ASP A 1 171 ? 10.846 -29.547 -16.641 1.00 55.97 171 ASP A N 1
ATOM 1388 C CA . ASP A 1 171 ? 10.625 -30.605 -15.654 1.00 55.97 171 ASP A CA 1
ATOM 1389 C C . ASP A 1 171 ? 11.770 -30.562 -14.619 1.00 55.97 171 ASP A C 1
ATOM 1391 O O . ASP A 1 171 ? 12.925 -30.313 -14.971 1.00 55.97 171 ASP A O 1
ATOM 1395 N N . LYS A 1 172 ? 11.441 -30.756 -13.336 1.00 53.69 172 LYS A N 1
ATOM 1396 C CA . LYS A 1 172 ? 12.231 -30.424 -12.124 1.00 53.69 172 LYS A CA 1
ATOM 1397 C C . LYS A 1 172 ? 13.638 -31.061 -11.971 1.00 53.69 172 LYS A C 1
ATOM 1399 O O . LYS A 1 172 ? 14.190 -30.999 -10.878 1.00 53.69 172 LYS A O 1
ATOM 1404 N N . GLU A 1 173 ? 14.236 -31.673 -12.994 1.00 45.53 173 GLU A N 1
ATOM 1405 C CA . GLU A 1 173 ? 15.403 -32.566 -12.838 1.00 45.53 173 GLU A CA 1
ATOM 1406 C C . GLU A 1 173 ? 16.752 -32.070 -13.401 1.00 45.53 173 GLU A C 1
ATOM 1408 O O . GLU A 1 173 ? 17.766 -32.719 -13.156 1.00 45.53 173 GLU A O 1
ATOM 1413 N N . GLU A 1 174 ? 16.849 -30.916 -14.077 1.00 47.50 174 GLU A N 1
ATOM 1414 C CA . GLU A 1 174 ? 18.156 -30.395 -14.533 1.00 47.50 174 GLU A CA 1
ATOM 1415 C C . GLU A 1 174 ? 18.469 -28.974 -14.025 1.00 47.50 174 GLU A C 1
ATOM 1417 O O . GLU A 1 174 ? 18.279 -27.970 -14.722 1.00 47.50 174 GLU A O 1
ATOM 1422 N N . GLU A 1 175 ? 19.041 -28.892 -12.820 1.00 48.09 175 GLU A N 1
ATOM 1423 C CA . GLU A 1 175 ? 19.831 -27.742 -12.360 1.00 48.09 175 GLU A CA 1
ATOM 1424 C C . GLU A 1 175 ? 21.200 -27.748 -13.059 1.00 48.09 175 GLU A C 1
ATOM 1426 O O . GLU A 1 175 ? 22.208 -28.232 -12.549 1.00 48.09 175 GLU A O 1
ATOM 1431 N N . LYS A 1 176 ? 21.241 -27.222 -14.281 1.00 49.47 176 LYS A N 1
ATOM 1432 C CA . LYS A 1 176 ? 22.485 -26.700 -14.861 1.00 49.47 176 LYS A CA 1
ATOM 1433 C C . LYS A 1 176 ? 22.431 -25.188 -14.805 1.00 49.47 176 LYS A C 1
ATOM 1435 O O . LYS A 1 176 ? 21.410 -24.640 -15.225 1.00 49.47 176 LYS A O 1
ATOM 1440 N N . ASP A 1 177 ? 23.527 -24.574 -14.349 1.00 52.94 177 ASP A N 1
ATOM 1441 C CA . ASP A 1 177 ? 23.812 -23.133 -14.362 1.00 52.94 177 ASP A CA 1
ATOM 1442 C C . ASP A 1 177 ? 23.270 -22.481 -15.639 1.00 52.94 177 ASP A C 1
ATOM 1444 O O . ASP A 1 177 ? 23.895 -22.495 -16.707 1.00 52.94 177 ASP A O 1
ATOM 1448 N N . VAL A 1 178 ? 22.053 -21.948 -15.551 1.00 59.25 178 VAL A N 1
ATOM 1449 C CA . VAL A 1 178 ? 21.442 -21.223 -16.656 1.00 59.25 178 VAL A CA 1
ATOM 1450 C C . VAL A 1 178 ? 22.118 -19.871 -16.669 1.00 59.25 178 VAL A C 1
ATOM 1452 O O . VAL A 1 178 ? 22.020 -19.114 -15.705 1.00 59.25 178 VAL A O 1
ATOM 1455 N N . LYS A 1 179 ? 22.834 -19.564 -17.752 1.00 68.25 179 LYS A N 1
ATOM 1456 C CA . LYS A 1 179 ? 23.346 -18.210 -17.961 1.00 68.25 179 LYS A CA 1
ATOM 1457 C C . LYS A 1 179 ? 22.180 -17.229 -17.833 1.00 68.25 179 LYS A C 1
ATOM 1459 O O . LYS A 1 179 ? 21.224 -17.317 -18.599 1.00 68.25 179 LYS A O 1
ATOM 1464 N N . LYS A 1 180 ? 22.276 -16.321 -16.861 1.00 85.69 180 LYS A N 1
ATOM 1465 C CA . LYS A 1 180 ? 21.321 -15.235 -16.647 1.00 85.69 180 LYS A CA 1
ATOM 1466 C C . LYS A 1 180 ? 21.377 -14.294 -17.850 1.00 85.69 180 LYS A C 1
ATOM 1468 O O . LYS A 1 180 ? 22.381 -13.612 -18.055 1.00 85.69 180 LYS A O 1
ATOM 1473 N N . SER A 1 181 ? 20.322 -14.260 -18.655 1.00 91.50 181 SER A N 1
ATOM 1474 C CA . SER A 1 181 ? 20.250 -13.393 -19.830 1.00 91.50 181 SER A CA 1
ATOM 1475 C C . SER A 1 181 ? 18.891 -12.723 -19.971 1.00 91.50 181 SER A C 1
ATOM 1477 O O . SER A 1 181 ? 17.848 -13.303 -19.671 1.00 91.50 181 SER A O 1
ATOM 1479 N N . ILE A 1 182 ? 18.924 -11.466 -20.414 1.00 93.56 182 ILE A N 1
ATOM 1480 C CA . ILE A 1 182 ? 17.746 -10.613 -20.581 1.00 93.56 182 ILE A CA 1
ATOM 1481 C C . ILE A 1 182 ? 17.621 -10.257 -22.054 1.00 93.56 182 ILE A C 1
ATOM 1483 O O . ILE A 1 182 ? 18.559 -9.720 -22.647 1.00 93.56 182 ILE A O 1
ATOM 1487 N N . ILE A 1 183 ? 16.450 -10.511 -22.633 1.00 94.19 183 ILE A N 1
ATOM 1488 C CA . ILE A 1 183 ? 16.091 -10.003 -23.956 1.00 94.19 183 ILE A CA 1
ATOM 1489 C C . ILE A 1 183 ? 15.417 -8.643 -23.776 1.00 94.19 183 ILE A C 1
ATOM 1491 O O . ILE A 1 183 ? 14.389 -8.529 -23.109 1.00 94.19 183 ILE A O 1
ATOM 1495 N N . VAL A 1 184 ? 15.999 -7.616 -24.387 1.00 94.50 184 VAL A N 1
ATOM 1496 C CA . VAL A 1 184 ? 15.497 -6.241 -24.379 1.00 94.50 184 VAL A CA 1
ATOM 1497 C C . VAL A 1 184 ? 14.785 -5.958 -25.696 1.00 94.50 184 VAL A C 1
ATOM 1499 O O . VAL A 1 184 ? 15.391 -6.034 -26.770 1.00 94.50 184 VAL A O 1
ATOM 1502 N N . GLU A 1 185 ? 13.515 -5.579 -25.604 1.00 93.38 185 GLU A N 1
ATOM 1503 C CA . GLU A 1 185 ? 12.696 -5.134 -26.727 1.00 93.38 185 GLU A CA 1
ATOM 1504 C C . GLU A 1 185 ? 12.318 -3.653 -26.532 1.00 93.38 185 GLU A C 1
ATOM 1506 O O . GLU A 1 185 ? 11.463 -3.339 -25.695 1.00 93.38 185 GLU A O 1
ATOM 1511 N N . PRO A 1 186 ? 12.945 -2.711 -27.263 1.00 92.38 186 PRO A N 1
ATOM 1512 C CA . PRO A 1 186 ? 12.467 -1.335 -27.294 1.00 92.38 186 PRO A CA 1
ATOM 1513 C C . PRO A 1 186 ? 11.133 -1.274 -28.043 1.00 92.38 186 PRO A C 1
ATOM 1515 O O . PRO A 1 186 ? 10.956 -1.928 -29.074 1.00 92.38 186 PRO A O 1
ATOM 1518 N N . HIS A 1 187 ? 10.197 -0.469 -27.554 1.00 89.06 187 HIS A N 1
ATOM 1519 C CA . HIS A 1 187 ? 8.912 -0.273 -28.220 1.00 89.06 187 HIS A CA 1
ATOM 1520 C C . HIS A 1 187 ? 8.476 1.194 -28.174 1.00 89.06 187 HIS A C 1
ATOM 1522 O O . HIS A 1 187 ? 9.052 2.016 -27.469 1.00 89.06 187 HIS A O 1
ATOM 1528 N N . VAL A 1 188 ? 7.469 1.541 -28.978 1.00 86.69 188 VAL A N 1
ATOM 1529 C CA . VAL A 1 188 ? 6.959 2.912 -29.083 1.00 86.69 188 VAL A CA 1
ATOM 1530 C C . VAL A 1 188 ? 5.607 2.993 -28.392 1.00 86.69 188 VAL A C 1
ATOM 1532 O O . VAL A 1 188 ? 4.701 2.222 -28.712 1.00 86.69 188 VAL A O 1
ATOM 1535 N N . ILE A 1 189 ? 5.467 3.945 -27.469 1.00 84.00 189 ILE A N 1
ATOM 1536 C CA . ILE A 1 189 ? 4.191 4.229 -26.809 1.00 84.00 189 ILE A CA 1
ATOM 1537 C C . ILE A 1 189 ? 3.202 4.742 -27.868 1.00 84.00 189 ILE A C 1
ATOM 1539 O O . ILE A 1 189 ? 3.548 5.659 -28.623 1.00 84.00 189 ILE A O 1
ATOM 1543 N N . PRO A 1 190 ? 1.979 4.188 -27.949 1.00 84.06 190 PRO A N 1
ATOM 1544 C CA . PRO A 1 190 ? 0.954 4.695 -28.851 1.00 84.06 190 PRO A CA 1
ATOM 1545 C C . PRO A 1 190 ? 0.711 6.195 -28.643 1.00 84.06 190 PRO A C 1
ATOM 1547 O O . PRO A 1 190 ? 0.563 6.665 -27.515 1.00 84.06 190 PRO A O 1
ATOM 1550 N N . SER A 1 191 ? 0.657 6.957 -29.737 1.00 81.00 191 SER A N 1
ATOM 1551 C CA . SER A 1 191 ? 0.425 8.403 -29.675 1.00 81.00 191 SER A CA 1
ATOM 1552 C C . SER A 1 191 ? -0.936 8.716 -29.039 1.00 81.00 191 SER A C 1
ATOM 1554 O O . SER A 1 191 ? -1.972 8.239 -29.504 1.00 81.00 191 SER A O 1
ATOM 1556 N N . ARG A 1 192 ? -0.941 9.573 -28.008 1.00 82.88 192 ARG A N 1
ATOM 1557 C CA . ARG A 1 192 ? -2.146 10.068 -27.309 1.00 82.88 192 ARG A CA 1
ATOM 1558 C C . ARG A 1 192 ? -2.779 11.291 -27.997 1.00 82.88 192 ARG A C 1
ATOM 1560 O O . ARG A 1 192 ? -3.386 12.154 -27.359 1.00 82.88 192 ARG A O 1
ATOM 1567 N N . GLY A 1 193 ? -2.633 11.377 -29.317 1.00 82.19 193 GLY A N 1
ATOM 1568 C CA . GLY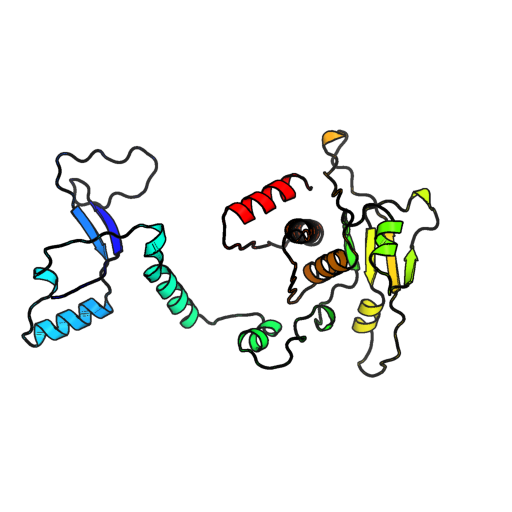 A 1 193 ? -3.172 12.451 -30.148 1.00 82.19 193 GLY A CA 1
ATOM 1569 C C . GLY A 1 193 ? -2.108 13.406 -30.704 1.00 82.19 193 GLY A C 1
ATOM 1570 O O . GLY A 1 193 ? -0.914 13.216 -30.488 1.00 82.19 193 GLY A O 1
ATOM 1571 N N . PRO A 1 194 ? -2.535 14.439 -31.449 1.00 84.81 194 PRO A N 1
ATOM 1572 C CA . PRO A 1 194 ? -1.642 15.284 -32.247 1.00 84.81 194 PRO A CA 1
ATOM 1573 C C . PRO A 1 194 ? -0.918 16.377 -31.443 1.00 84.81 194 PRO A C 1
ATOM 1575 O O . PRO A 1 194 ? -0.108 17.111 -32.006 1.00 84.81 194 PRO A O 1
ATOM 1578 N N . TYR A 1 195 ? -1.231 16.534 -30.155 1.00 83.12 195 TYR A N 1
ATOM 1579 C CA . TYR A 1 195 ? -0.716 17.622 -29.330 1.00 83.12 195 TYR A CA 1
ATOM 1580 C C . TYR A 1 195 ? 0.481 17.177 -28.492 1.00 83.12 195 TYR A C 1
ATOM 1582 O O . TYR A 1 195 ? 0.382 16.227 -27.724 1.00 83.12 195 TYR A O 1
ATOM 1590 N N . LEU A 1 196 ? 1.583 17.927 -28.572 1.00 76.00 196 LEU A N 1
ATOM 1591 C CA . LEU A 1 196 ? 2.820 17.637 -27.833 1.00 76.00 196 LEU A CA 1
ATOM 1592 C C . LEU A 1 196 ? 2.642 17.657 -26.305 1.00 76.00 196 LEU A C 1
ATOM 1594 O O . LEU A 1 196 ? 3.352 16.959 -25.598 1.00 76.00 196 LEU A O 1
ATOM 1598 N N . PHE A 1 197 ? 1.677 18.416 -25.774 1.00 80.88 197 PHE A N 1
ATOM 1599 C CA . PHE A 1 197 ? 1.392 18.423 -24.332 1.00 80.88 197 PHE A CA 1
ATOM 1600 C C . PHE A 1 197 ? 0.624 17.179 -23.847 1.00 80.88 197 PHE A C 1
ATOM 1602 O O . PHE A 1 197 ? 0.477 17.005 -22.642 1.00 80.88 197 PHE A O 1
ATOM 1609 N N . ASN A 1 198 ? 0.133 16.331 -24.762 1.00 79.81 198 ASN A N 1
ATOM 1610 C CA . ASN A 1 198 ? -0.437 15.022 -24.425 1.00 79.81 198 ASN A CA 1
ATOM 1611 C C . ASN A 1 198 ? 0.646 13.943 -24.285 1.00 79.81 198 ASN A C 1
ATOM 1613 O O . ASN A 1 198 ? 0.315 12.789 -24.001 1.00 79.81 198 ASN A O 1
ATOM 1617 N N . GLU A 1 199 ? 1.917 14.280 -24.538 1.00 78.25 199 GLU A N 1
ATOM 1618 C CA . GLU A 1 199 ? 3.006 13.348 -24.291 1.00 78.25 199 GLU A CA 1
ATOM 1619 C C . GLU A 1 199 ? 3.110 13.038 -22.793 1.00 78.25 199 GLU A C 1
ATOM 1621 O O . GLU A 1 199 ? 3.001 13.942 -21.956 1.00 78.25 199 GLU A O 1
ATOM 1626 N N . PRO A 1 200 ? 3.311 11.758 -22.450 1.00 82.25 200 PRO A N 1
ATOM 1627 C CA . PRO A 1 200 ? 3.375 11.322 -21.068 1.00 82.25 200 PRO A CA 1
ATOM 1628 C C . PRO A 1 200 ? 4.586 11.932 -20.363 1.00 82.25 200 PRO A C 1
ATOM 1630 O O . PRO A 1 200 ? 5.668 12.064 -20.950 1.00 82.25 200 PRO A O 1
ATOM 1633 N N . LYS A 1 201 ? 4.417 12.291 -19.087 1.00 85.44 201 LYS A N 1
ATOM 1634 C CA . LYS A 1 201 ? 5.548 12.716 -18.260 1.00 85.44 201 LYS A CA 1
ATOM 1635 C C . LYS A 1 201 ? 6.441 11.508 -18.006 1.00 85.44 201 LYS A C 1
ATOM 1637 O O . LYS A 1 201 ? 5.951 10.417 -17.746 1.00 85.44 201 LYS A O 1
ATOM 1642 N N . LYS A 1 202 ? 7.753 11.715 -18.093 1.00 85.69 202 LYS A N 1
ATOM 1643 C CA . LYS A 1 202 ? 8.743 10.647 -17.949 1.00 85.69 202 LYS A CA 1
ATOM 1644 C C . LYS A 1 202 ? 9.536 10.830 -16.671 1.00 85.69 202 LYS A C 1
ATOM 1646 O O . LYS A 1 202 ? 9.904 11.952 -16.316 1.00 85.69 202 LYS A O 1
ATOM 1651 N N . ASN A 1 203 ? 9.869 9.715 -16.046 1.00 89.81 203 ASN A N 1
ATOM 1652 C CA . ASN A 1 203 ? 10.856 9.647 -14.995 1.00 89.81 203 ASN A CA 1
ATOM 1653 C C . ASN A 1 203 ? 12.204 10.221 -15.474 1.00 89.81 203 ASN A C 1
ATOM 1655 O O . ASN A 1 203 ? 12.648 10.007 -16.604 1.00 89.81 203 ASN A O 1
ATOM 1659 N N . ALA A 1 204 ? 12.861 10.957 -14.580 1.00 90.69 204 ALA A N 1
ATOM 1660 C CA . ALA A 1 204 ? 14.174 11.561 -14.799 1.00 90.69 204 ALA A CA 1
ATOM 1661 C C . ALA A 1 204 ? 15.247 11.001 -13.849 1.00 90.69 204 ALA A C 1
ATOM 1663 O O . ALA A 1 204 ? 16.395 11.446 -13.882 1.00 90.69 204 ALA A O 1
ATOM 1664 N N . ILE A 1 205 ? 14.886 10.049 -12.984 1.00 93.25 205 ILE A N 1
ATOM 1665 C CA . ILE A 1 205 ? 15.770 9.509 -11.955 1.00 93.25 205 ILE A CA 1
ATOM 1666 C C . ILE A 1 205 ? 16.605 8.354 -12.531 1.00 93.25 205 ILE A C 1
ATOM 1668 O O . ILE A 1 205 ? 16.036 7.364 -13.000 1.00 93.25 205 ILE A O 1
ATOM 1672 N N . PRO A 1 206 ? 17.949 8.436 -12.481 1.00 95.25 206 PRO A N 1
ATOM 1673 C CA . PRO A 1 206 ? 18.821 7.311 -12.795 1.00 95.25 206 PRO A CA 1
ATOM 1674 C C . PRO A 1 206 ? 18.884 6.361 -11.590 1.00 95.25 206 PRO A C 1
ATOM 1676 O O . PRO A 1 206 ? 19.699 6.546 -10.684 1.00 95.25 206 PRO A O 1
ATOM 1679 N N . PHE A 1 207 ? 17.986 5.378 -11.550 1.00 96.81 207 PHE A N 1
ATOM 1680 C CA . PHE A 1 207 ? 17.934 4.395 -10.470 1.00 96.81 207 PHE A CA 1
ATOM 1681 C C . PHE A 1 207 ? 19.219 3.558 -10.385 1.00 96.81 207 PHE A C 1
ATOM 1683 O O . PHE A 1 207 ? 19.767 3.085 -11.377 1.00 96.81 207 PHE A O 1
ATOM 1690 N N . THR A 1 208 ? 19.712 3.333 -9.170 1.00 96.12 208 THR A N 1
ATOM 1691 C CA . THR A 1 208 ? 20.868 2.450 -8.963 1.00 96.12 208 THR A CA 1
ATOM 1692 C C . THR A 1 208 ? 20.495 0.986 -9.232 1.00 96.12 208 THR A C 1
ATOM 1694 O O . THR A 1 208 ? 19.316 0.640 -9.144 1.00 96.12 208 THR A O 1
ATOM 1697 N N . PRO A 1 209 ? 21.464 0.084 -9.482 1.00 96.50 209 PRO A N 1
ATOM 1698 C CA . PRO A 1 209 ? 21.178 -1.345 -9.660 1.00 96.50 209 PRO A CA 1
ATOM 1699 C C . PRO A 1 209 ? 20.347 -1.937 -8.510 1.00 96.50 209 PRO A C 1
ATOM 1701 O O . PRO A 1 209 ? 19.390 -2.666 -8.736 1.00 96.50 209 PRO A O 1
ATOM 1704 N N . THR A 1 210 ? 20.635 -1.534 -7.268 1.00 95.69 210 THR A N 1
ATOM 1705 C CA . THR A 1 210 ? 19.872 -1.951 -6.081 1.00 95.69 210 THR A CA 1
ATOM 1706 C C . THR A 1 210 ? 18.438 -1.412 -6.072 1.00 95.69 210 THR A C 1
ATOM 1708 O O . THR A 1 210 ? 17.523 -2.097 -5.627 1.00 95.69 210 THR A O 1
ATOM 1711 N N . GLN A 1 211 ? 18.219 -0.185 -6.553 1.00 96.75 211 GLN A N 1
ATOM 1712 C CA . GLN A 1 211 ? 16.873 0.380 -6.681 1.00 96.75 211 GLN A CA 1
ATOM 1713 C C . GLN A 1 211 ? 16.093 -0.290 -7.814 1.00 96.75 211 GLN A C 1
ATOM 1715 O O . GLN A 1 211 ? 14.910 -0.558 -7.644 1.00 96.75 211 GLN A O 1
ATOM 1720 N N . VAL A 1 212 ? 16.746 -0.599 -8.937 1.00 97.00 212 VAL A N 1
ATOM 1721 C CA . VAL A 1 212 ? 16.131 -1.343 -10.046 1.00 97.00 212 VAL A CA 1
ATOM 1722 C C . VAL A 1 212 ? 15.749 -2.752 -9.614 1.00 97.00 212 VAL A C 1
ATOM 1724 O O . VAL A 1 212 ? 14.666 -3.202 -9.965 1.00 97.00 212 VAL A O 1
ATOM 1727 N N . GLU A 1 213 ? 16.569 -3.416 -8.800 1.00 96.12 213 GLU A N 1
ATOM 1728 C CA . GLU A 1 213 ? 16.210 -4.706 -8.209 1.00 96.12 213 GLU A CA 1
ATOM 1729 C C . GLU A 1 213 ? 14.970 -4.593 -7.310 1.00 96.12 213 GLU A C 1
ATOM 1731 O O . GLU A 1 213 ? 14.044 -5.387 -7.435 1.00 96.12 213 GLU A O 1
ATOM 1736 N N . ALA A 1 214 ? 14.885 -3.553 -6.473 1.00 97.31 214 ALA A N 1
ATOM 1737 C CA . ALA A 1 214 ? 13.688 -3.296 -5.671 1.00 97.31 214 ALA A CA 1
ATOM 1738 C C . ALA A 1 214 ? 12.444 -3.008 -6.535 1.00 97.31 214 ALA A C 1
ATOM 1740 O O . ALA A 1 214 ? 11.349 -3.457 -6.197 1.00 97.31 214 ALA A O 1
ATOM 1741 N N . ILE A 1 215 ? 12.603 -2.284 -7.651 1.00 97.62 215 ILE A N 1
ATOM 1742 C CA . ILE A 1 215 ? 11.521 -2.026 -8.613 1.00 97.62 215 ILE A CA 1
ATOM 1743 C C . ILE A 1 215 ? 11.090 -3.332 -9.283 1.00 97.62 215 ILE A C 1
ATOM 1745 O O . ILE A 1 215 ? 9.898 -3.616 -9.323 1.00 97.62 215 ILE A O 1
ATOM 1749 N N . ARG A 1 216 ? 12.040 -4.148 -9.759 1.00 96.50 216 ARG A N 1
ATOM 1750 C CA . ARG A 1 216 ? 11.776 -5.464 -10.354 1.00 96.50 216 ARG A CA 1
ATOM 1751 C C . ARG A 1 216 ? 11.007 -6.348 -9.377 1.00 96.50 216 ARG A C 1
ATOM 1753 O O . ARG A 1 216 ? 9.954 -6.850 -9.747 1.00 96.50 216 ARG A O 1
ATOM 1760 N N . ALA A 1 217 ? 11.504 -6.501 -8.152 1.00 97.06 217 ALA A N 1
ATOM 1761 C CA . ALA A 1 217 ? 10.860 -7.307 -7.123 1.00 97.06 217 ALA A CA 1
ATOM 1762 C C . ALA A 1 217 ? 9.433 -6.810 -6.832 1.00 97.06 217 ALA A C 1
ATOM 1764 O O . ALA A 1 217 ? 8.496 -7.600 -6.818 1.00 97.06 217 ALA A O 1
ATOM 1765 N N . GLY A 1 218 ? 9.240 -5.492 -6.701 1.00 97.12 218 GLY A N 1
ATOM 1766 C CA . GLY A 1 218 ? 7.927 -4.894 -6.435 1.00 97.12 218 GLY A CA 1
ATOM 1767 C C . GLY A 1 218 ? 6.921 -4.988 -7.588 1.00 97.12 218 GLY A C 1
ATOM 1768 O O . GLY A 1 218 ? 5.733 -4.761 -7.373 1.00 97.12 218 GLY A O 1
ATOM 1769 N N . MET A 1 219 ? 7.378 -5.300 -8.801 1.00 96.94 219 MET A N 1
ATOM 1770 C CA . MET A 1 219 ? 6.518 -5.563 -9.957 1.00 96.94 219 MET A CA 1
ATOM 1771 C C . MET A 1 219 ? 6.119 -7.033 -10.103 1.00 96.94 219 MET A C 1
ATOM 1773 O O . MET A 1 219 ? 5.228 -7.339 -10.896 1.00 96.94 219 MET A O 1
ATOM 1777 N N . GLN A 1 220 ? 6.792 -7.930 -9.385 1.00 96.69 220 GLN A N 1
ATOM 1778 C CA . GLN A 1 220 ? 6.516 -9.358 -9.400 1.00 96.69 220 GLN A CA 1
ATOM 1779 C C . GLN A 1 220 ? 5.519 -9.739 -8.296 1.00 96.69 220 GLN A C 1
ATOM 1781 O O . GLN A 1 220 ? 5.397 -9.025 -7.294 1.00 96.69 220 GLN A O 1
ATOM 1786 N N . PRO A 1 221 ? 4.820 -10.878 -8.435 1.00 95.94 221 PRO A N 1
ATOM 1787 C CA . PRO A 1 221 ? 4.084 -11.475 -7.328 1.00 95.94 221 PRO A CA 1
ATOM 1788 C C . PRO A 1 221 ? 5.002 -11.810 -6.144 1.00 95.94 221 PRO A C 1
ATOM 1790 O O . PRO A 1 221 ? 6.190 -12.081 -6.319 1.00 95.94 221 PRO A O 1
ATOM 1793 N N . GLY A 1 222 ? 4.432 -11.819 -4.936 1.00 95.12 222 GLY A N 1
ATOM 1794 C CA . GLY A 1 222 ? 5.130 -12.170 -3.696 1.00 95.12 222 GLY A CA 1
ATOM 1795 C C . GLY A 1 222 ? 5.320 -10.994 -2.734 1.00 95.12 222 GLY A C 1
ATOM 1796 O O . GLY A 1 222 ? 4.621 -9.979 -2.794 1.00 95.12 222 GLY A O 1
ATOM 1797 N N . LEU A 1 223 ? 6.259 -11.149 -1.801 1.00 95.75 223 LEU A N 1
ATOM 1798 C CA . LEU A 1 223 ? 6.598 -10.173 -0.769 1.00 95.75 223 LEU A CA 1
ATOM 1799 C C . LEU A 1 223 ? 7.921 -9.476 -1.098 1.00 95.75 223 LEU A C 1
ATOM 1801 O O . LEU A 1 223 ? 8.987 -10.086 -1.070 1.00 95.75 223 LEU A O 1
ATOM 1805 N N . THR A 1 224 ? 7.861 -8.160 -1.306 1.00 96.56 224 THR A N 1
ATOM 1806 C CA . THR A 1 224 ? 9.053 -7.321 -1.487 1.00 96.56 224 THR A CA 1
ATOM 1807 C C . THR A 1 224 ? 9.275 -6.430 -0.271 1.00 96.56 224 THR A C 1
ATOM 1809 O O . THR A 1 224 ? 8.477 -5.536 0.017 1.00 96.56 224 THR A O 1
ATOM 1812 N N . LEU A 1 225 ? 10.394 -6.637 0.428 1.00 95.00 225 LEU A N 1
ATOM 1813 C CA . LEU A 1 225 ? 10.808 -5.814 1.564 1.00 95.00 225 LEU A CA 1
ATOM 1814 C C . LEU A 1 225 ? 11.995 -4.924 1.182 1.00 95.00 225 LEU A C 1
ATOM 1816 O O . LEU A 1 225 ? 13.117 -5.397 1.019 1.00 95.00 225 LEU A O 1
ATOM 1820 N N . VAL A 1 226 ? 11.763 -3.612 1.101 1.00 95.12 226 VAL A N 1
ATOM 1821 C CA . VAL A 1 226 ? 12.812 -2.633 0.777 1.00 95.12 226 VAL A CA 1
ATOM 1822 C C . VAL A 1 226 ? 13.279 -1.918 2.041 1.00 95.12 226 VAL A C 1
ATOM 1824 O O . VAL A 1 226 ? 12.563 -1.095 2.615 1.00 95.12 226 VAL A O 1
ATOM 1827 N N . VAL A 1 227 ? 14.520 -2.181 2.450 1.00 93.31 227 VAL A N 1
ATOM 1828 C CA . VAL A 1 227 ? 15.172 -1.468 3.555 1.00 93.31 227 VAL A CA 1
ATOM 1829 C C . VAL A 1 227 ? 16.090 -0.392 2.985 1.00 93.31 227 VAL A C 1
ATOM 1831 O O . VAL A 1 227 ? 17.041 -0.686 2.270 1.00 93.31 227 VAL A O 1
ATOM 1834 N N . GLY A 1 228 ? 15.825 0.872 3.318 1.00 89.88 228 GLY A N 1
ATOM 1835 C CA . GLY A 1 228 ? 16.631 1.998 2.846 1.00 89.88 228 GLY A CA 1
ATOM 1836 C C . GLY A 1 228 ? 16.920 3.008 3.957 1.00 89.88 228 GLY A C 1
ATOM 1837 O O . GLY A 1 228 ? 15.966 3.501 4.573 1.00 89.88 228 GLY A O 1
ATOM 1838 N N . PRO A 1 229 ? 18.189 3.396 4.195 1.00 91.25 229 PRO A N 1
ATOM 1839 C CA . PRO A 1 229 ? 18.544 4.527 5.056 1.00 91.25 229 PRO A CA 1
ATOM 1840 C C . PRO A 1 229 ? 17.817 5.837 4.683 1.00 91.25 229 PRO A C 1
ATOM 1842 O O . PRO A 1 229 ? 17.248 5.957 3.587 1.00 91.25 229 PRO A O 1
ATOM 1845 N N . PRO A 1 230 ? 17.790 6.851 5.565 1.00 89.00 230 PRO A N 1
ATOM 1846 C CA . PRO A 1 230 ? 17.270 8.174 5.218 1.00 89.00 230 PRO A CA 1
ATOM 1847 C C . PRO A 1 230 ? 17.955 8.739 3.961 1.00 89.00 230 PRO A C 1
ATOM 1849 O O . PRO A 1 230 ? 19.167 8.626 3.816 1.00 89.00 230 PRO A O 1
ATOM 1852 N N . GLY A 1 231 ? 17.179 9.319 3.039 1.00 87.38 231 GLY A N 1
ATOM 1853 C CA . GLY A 1 231 ? 17.713 9.940 1.815 1.00 87.38 231 GLY A CA 1
ATOM 1854 C C . GLY A 1 231 ? 18.048 8.995 0.650 1.00 87.38 231 GLY A C 1
ATOM 1855 O O . GLY A 1 231 ? 18.518 9.464 -0.376 1.00 87.38 231 GLY A O 1
ATOM 1856 N N . THR A 1 232 ? 17.770 7.691 0.748 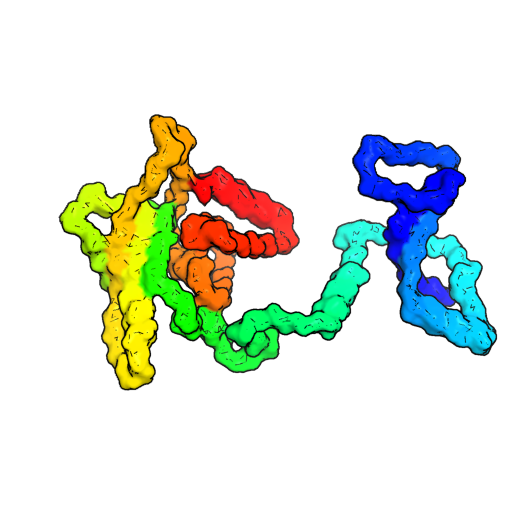1.00 90.69 232 THR A N 1
ATOM 1857 C CA . THR A 1 232 ? 18.092 6.697 -0.309 1.00 90.69 232 THR A CA 1
ATOM 1858 C C . THR A 1 232 ? 17.066 6.578 -1.446 1.00 90.69 232 THR A C 1
ATOM 1860 O O . THR A 1 232 ? 17.101 5.622 -2.216 1.00 90.69 232 THR A O 1
ATOM 1863 N N . GLY A 1 233 ? 16.129 7.524 -1.561 1.00 91.94 233 GLY A N 1
ATOM 1864 C CA . GLY A 1 233 ? 15.149 7.533 -2.657 1.00 91.94 233 GLY A CA 1
ATOM 1865 C C . GLY A 1 233 ? 14.041 6.476 -2.552 1.00 91.94 233 GLY A C 1
ATOM 1866 O O . GLY A 1 233 ? 13.476 6.083 -3.565 1.00 91.94 233 GLY A O 1
ATOM 1867 N N . LYS A 1 234 ? 13.694 6.008 -1.340 1.00 93.06 234 LYS A N 1
ATOM 1868 C CA . LYS A 1 234 ? 12.590 5.041 -1.131 1.00 93.06 234 LYS A CA 1
ATOM 1869 C C . LYS A 1 234 ? 11.274 5.486 -1.777 1.00 93.06 234 LYS A C 1
ATOM 1871 O O . LYS A 1 234 ? 10.563 4.667 -2.345 1.00 93.06 234 LYS A O 1
ATOM 1876 N N . THR A 1 235 ? 10.963 6.779 -1.685 1.00 92.88 235 THR A N 1
ATOM 1877 C CA . THR A 1 235 ? 9.758 7.354 -2.290 1.00 92.88 235 THR A CA 1
ATOM 1878 C C . THR A 1 235 ? 9.806 7.253 -3.814 1.00 92.88 235 THR A C 1
ATOM 1880 O O . THR A 1 235 ? 8.800 6.911 -4.416 1.00 92.88 235 THR A O 1
ATOM 1883 N N . ASP A 1 236 ? 10.963 7.489 -4.436 1.00 94.62 236 ASP A N 1
ATOM 1884 C CA . ASP A 1 236 ? 11.133 7.375 -5.889 1.00 94.62 236 ASP A CA 1
ATOM 1885 C C . ASP A 1 236 ? 10.966 5.926 -6.367 1.00 94.62 236 ASP A C 1
ATOM 1887 O O . ASP A 1 236 ? 10.245 5.679 -7.328 1.00 94.62 236 ASP A O 1
ATOM 1891 N N . VAL A 1 237 ? 11.547 4.963 -5.641 1.00 96.12 237 VAL A N 1
ATOM 1892 C CA . VAL A 1 237 ? 11.364 3.523 -5.901 1.00 96.12 237 VAL A CA 1
ATOM 1893 C C . VAL A 1 237 ? 9.890 3.128 -5.800 1.00 96.12 237 VAL A C 1
ATOM 1895 O O . VAL A 1 237 ? 9.362 2.491 -6.707 1.00 96.12 237 VAL A O 1
ATOM 1898 N N . ALA A 1 238 ? 9.204 3.535 -4.727 1.00 95.88 238 ALA A N 1
ATOM 1899 C CA . ALA A 1 238 ? 7.790 3.219 -4.527 1.00 95.88 238 ALA A CA 1
ATOM 1900 C C . ALA A 1 238 ? 6.908 3.797 -5.643 1.00 95.88 238 ALA A C 1
ATOM 1902 O O . ALA A 1 238 ? 6.034 3.109 -6.162 1.00 95.88 238 ALA A O 1
ATOM 1903 N N . VAL A 1 239 ? 7.158 5.047 -6.035 1.00 95.50 239 VAL A N 1
ATOM 1904 C CA . VAL A 1 239 ? 6.417 5.717 -7.109 1.00 95.50 239 VAL A CA 1
ATOM 1905 C C . VAL A 1 239 ? 6.651 5.027 -8.454 1.00 95.50 239 VAL A C 1
ATOM 1907 O O . VAL A 1 239 ? 5.687 4.822 -9.189 1.00 95.50 239 VAL A O 1
ATOM 1910 N N . GLN A 1 240 ? 7.881 4.597 -8.756 1.00 96.56 240 GLN A N 1
ATOM 1911 C CA . GLN A 1 240 ? 8.159 3.854 -9.989 1.00 96.56 240 GLN A CA 1
ATOM 1912 C C . GLN A 1 240 ? 7.484 2.477 -10.000 1.00 96.56 240 GLN A C 1
ATOM 1914 O O . GLN A 1 240 ? 6.932 2.090 -11.026 1.00 96.56 240 GLN A O 1
ATOM 1919 N N . ILE A 1 241 ? 7.462 1.756 -8.870 1.00 97.00 241 ILE A N 1
ATOM 1920 C CA . ILE A 1 241 ? 6.713 0.492 -8.748 1.00 97.00 241 ILE A CA 1
ATOM 1921 C C . ILE A 1 241 ? 5.230 0.732 -9.044 1.00 97.00 241 ILE A C 1
ATOM 1923 O O . ILE A 1 241 ? 4.651 0.036 -9.872 1.00 97.00 241 ILE A O 1
ATOM 1927 N N . ILE A 1 242 ? 4.622 1.746 -8.418 1.00 95.94 242 ILE A N 1
ATOM 1928 C CA . ILE A 1 242 ? 3.207 2.087 -8.625 1.00 95.94 242 ILE A CA 1
ATOM 1929 C C . ILE A 1 242 ? 2.937 2.435 -10.094 1.00 95.94 242 ILE A C 1
ATOM 1931 O O . ILE A 1 242 ? 1.981 1.912 -10.665 1.00 95.94 242 ILE A O 1
ATOM 1935 N N . SER A 1 243 ? 3.781 3.270 -10.708 1.00 95.25 243 SER A N 1
ATOM 1936 C CA . SER A 1 243 ? 3.669 3.639 -12.125 1.00 95.25 243 SER A CA 1
ATOM 1937 C C . SER A 1 243 ? 3.753 2.409 -13.028 1.00 95.25 243 SER A C 1
ATOM 1939 O O . SER A 1 243 ? 2.908 2.206 -13.902 1.00 95.25 243 SER A O 1
ATOM 1941 N N . ASN A 1 244 ? 4.726 1.529 -12.793 1.00 96.00 244 ASN A N 1
ATOM 1942 C CA . ASN A 1 244 ? 4.886 0.351 -13.628 1.00 96.00 244 ASN A CA 1
ATOM 1943 C C . ASN A 1 244 ? 3.724 -0.637 -13.450 1.00 96.00 244 ASN A C 1
ATOM 1945 O O . ASN A 1 244 ? 3.241 -1.170 -14.449 1.00 96.00 244 ASN A O 1
ATOM 1949 N N . LEU A 1 245 ? 3.237 -0.854 -12.222 1.00 96.31 245 LEU A N 1
ATOM 1950 C CA . LEU A 1 245 ? 2.060 -1.690 -11.958 1.00 96.31 245 LEU A CA 1
ATOM 1951 C C . LEU A 1 245 ? 0.803 -1.128 -12.637 1.00 96.31 245 LEU A C 1
ATOM 1953 O O . LEU A 1 245 ? 0.053 -1.885 -13.248 1.00 96.31 245 LEU A O 1
ATOM 1957 N N . TYR A 1 246 ? 0.603 0.192 -12.584 1.00 94.44 246 TYR A N 1
ATOM 1958 C CA . TYR A 1 246 ? -0.524 0.873 -13.227 1.00 94.44 246 TYR A CA 1
ATOM 1959 C C . TYR A 1 246 ? -0.558 0.633 -14.744 1.00 94.44 246 TYR A C 1
ATOM 1961 O O . TYR A 1 246 ? -1.607 0.306 -15.300 1.00 94.44 246 TYR A O 1
ATOM 1969 N N . HIS A 1 247 ? 0.597 0.730 -15.404 1.00 92.88 247 HIS A N 1
ATOM 1970 C CA . HIS A 1 247 ? 0.709 0.542 -16.850 1.00 92.88 247 HIS A CA 1
ATOM 1971 C C . HIS A 1 247 ? 0.689 -0.934 -17.281 1.00 92.88 247 HIS A C 1
ATOM 1973 O O . HIS A 1 247 ? 0.104 -1.254 -18.315 1.00 92.88 247 HIS A O 1
ATOM 1979 N N . ASN A 1 248 ? 1.308 -1.841 -16.513 1.00 95.12 248 ASN A N 1
ATOM 1980 C CA . ASN A 1 248 ? 1.373 -3.268 -16.863 1.00 95.12 248 ASN A CA 1
ATOM 1981 C C . ASN A 1 248 ? 0.070 -4.014 -16.535 1.00 95.12 248 ASN A C 1
ATOM 1983 O O . ASN A 1 248 ? -0.295 -4.948 -17.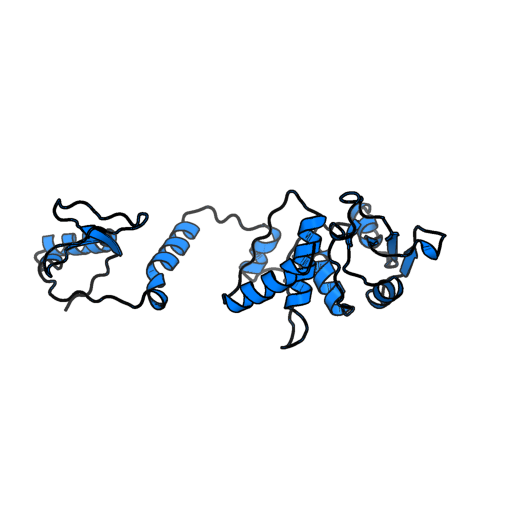249 1.00 95.12 248 ASN A O 1
ATOM 1987 N N . PHE A 1 249 ? -0.649 -3.605 -15.484 1.00 95.69 249 PHE A N 1
ATOM 1988 C CA . PHE A 1 249 ? -1.820 -4.320 -14.972 1.00 95.69 249 PHE A CA 1
ATOM 1989 C C . PHE A 1 249 ? -3.038 -3.393 -14.807 1.00 95.69 249 PHE A C 1
ATOM 1991 O O . PHE A 1 249 ? -3.547 -3.227 -13.698 1.00 95.69 249 PHE A O 1
ATOM 1998 N N . PRO A 1 250 ? -3.591 -2.832 -15.901 1.00 93.50 250 PRO A N 1
ATOM 1999 C CA . PRO A 1 250 ? -4.677 -1.843 -15.838 1.00 93.50 250 PRO A CA 1
ATOM 2000 C C . PRO A 1 250 ? -5.989 -2.375 -15.231 1.00 93.50 250 PRO A C 1
ATOM 2002 O O . PRO A 1 250 ? -6.864 -1.598 -14.858 1.00 93.50 250 PRO A O 1
ATOM 2005 N N . GLY A 1 251 ? -6.154 -3.700 -15.141 1.00 95.50 251 GLY A N 1
ATOM 2006 C CA . GLY A 1 251 ? -7.294 -4.337 -14.472 1.00 95.50 251 GLY A CA 1
ATOM 2007 C C . GLY A 1 251 ? -7.145 -4.474 -12.952 1.00 95.50 251 GLY A C 1
ATOM 2008 O O . GLY A 1 251 ? -8.108 -4.849 -12.283 1.00 95.50 251 GLY A O 1
ATOM 2009 N N . GLN A 1 252 ? -5.962 -4.202 -12.399 1.00 96.06 252 GLN A N 1
ATOM 2010 C CA . GLN A 1 252 ? -5.674 -4.319 -10.972 1.00 96.06 252 GLN A CA 1
ATOM 2011 C C . GLN A 1 252 ? -5.847 -2.980 -10.243 1.00 96.06 252 GLN A C 1
ATOM 2013 O O . GLN A 1 252 ? -5.971 -1.915 -10.846 1.00 96.06 252 GLN A O 1
ATOM 2018 N N . ARG A 1 253 ? -5.886 -3.037 -8.907 1.00 96.31 253 ARG A N 1
ATOM 2019 C CA . ARG A 1 253 ? -5.954 -1.861 -8.033 1.00 96.31 253 ARG A CA 1
ATOM 2020 C C . ARG A 1 253 ? -4.885 -1.963 -6.955 1.00 96.31 253 ARG A C 1
ATOM 2022 O O . ARG A 1 253 ? -4.801 -2.982 -6.277 1.00 96.31 253 ARG A O 1
ATOM 2029 N N . THR A 1 254 ? -4.135 -0.884 -6.759 1.00 95.31 254 THR A N 1
ATOM 2030 C CA . THR A 1 254 ? -3.050 -0.818 -5.771 1.00 95.31 254 THR A CA 1
ATOM 2031 C C . THR A 1 254 ? -3.508 -0.064 -4.524 1.00 95.31 254 THR A C 1
ATOM 2033 O O . THR A 1 254 ? -3.908 1.098 -4.612 1.00 95.31 254 THR A O 1
ATOM 2036 N N . LEU A 1 255 ? -3.441 -0.707 -3.354 1.00 96.25 255 LEU A N 1
ATOM 2037 C CA . LEU A 1 255 ? -3.691 -0.070 -2.058 1.00 96.25 255 LEU A CA 1
ATOM 2038 C C . LEU A 1 255 ? -2.375 0.456 -1.471 1.00 96.25 255 LEU A C 1
ATOM 2040 O O . LEU A 1 255 ? -1.448 -0.312 -1.233 1.00 96.25 255 LEU A O 1
ATOM 2044 N N . ILE A 1 256 ? -2.314 1.759 -1.193 1.00 95.12 256 ILE A N 1
ATOM 2045 C CA . ILE A 1 256 ? -1.161 2.403 -0.553 1.00 95.12 256 ILE A CA 1
ATOM 2046 C C . ILE A 1 256 ? -1.518 2.714 0.899 1.00 95.12 256 ILE A C 1
ATOM 2048 O O . ILE A 1 256 ? -2.459 3.460 1.168 1.00 95.12 256 ILE A O 1
ATOM 2052 N N . VAL A 1 257 ? -0.735 2.183 1.837 1.00 95.31 257 VAL A N 1
ATOM 2053 C CA . VAL A 1 257 ? -0.892 2.436 3.275 1.00 95.31 257 VAL A CA 1
ATOM 2054 C C . VAL A 1 257 ? 0.382 3.080 3.807 1.00 95.31 257 VAL A C 1
ATOM 2056 O O . VAL A 1 257 ? 1.485 2.609 3.543 1.00 95.31 257 VAL A O 1
ATOM 2059 N N . THR A 1 258 ? 0.247 4.166 4.568 1.00 94.31 258 THR A N 1
ATOM 2060 C CA . THR A 1 258 ? 1.380 4.822 5.235 1.00 94.31 258 THR A CA 1
ATOM 2061 C C . THR A 1 258 ? 0.998 5.239 6.652 1.00 94.31 258 THR A C 1
ATOM 2063 O O . THR A 1 258 ? -0.180 5.359 6.980 1.00 94.31 258 THR A O 1
ATOM 2066 N N . HIS A 1 259 ? 1.999 5.500 7.494 1.00 90.06 259 HIS A N 1
ATOM 2067 C CA . HIS A 1 259 ? 1.776 5.973 8.861 1.00 90.06 259 HIS A CA 1
ATOM 2068 C C . HIS A 1 259 ? 1.389 7.466 8.939 1.00 90.06 259 HIS A C 1
ATOM 2070 O O . HIS A 1 259 ? 0.788 7.894 9.922 1.00 90.06 259 HIS A O 1
ATOM 2076 N N . SER A 1 260 ? 1.749 8.292 7.947 1.00 92.06 260 SER A N 1
ATOM 2077 C CA . SER A 1 260 ? 1.529 9.743 8.007 1.00 92.06 260 SER A CA 1
ATOM 2078 C C . SER A 1 260 ? 1.014 10.328 6.695 1.00 92.06 260 SER A C 1
ATOM 2080 O O . SER A 1 260 ? 1.477 9.989 5.608 1.00 92.06 260 SER A O 1
ATOM 2082 N N . ASN A 1 261 ? 0.121 11.315 6.803 1.00 91.50 261 ASN A N 1
ATOM 2083 C CA . ASN A 1 261 ? -0.376 12.059 5.640 1.00 91.50 261 ASN A CA 1
ATOM 2084 C C . ASN A 1 261 ? 0.746 12.772 4.871 1.00 91.50 261 ASN A C 1
ATOM 2086 O O . ASN A 1 261 ? 0.642 12.958 3.666 1.00 91.50 261 ASN A O 1
ATOM 2090 N N . GLN A 1 262 ? 1.839 13.143 5.544 1.00 90.25 262 GLN A N 1
ATOM 2091 C CA . GLN A 1 262 ? 2.995 13.741 4.877 1.00 90.25 262 GLN A CA 1
ATOM 2092 C C . GLN A 1 262 ? 3.649 12.768 3.888 1.00 90.25 262 GLN A C 1
ATOM 2094 O O . GLN A 1 262 ? 4.032 13.188 2.799 1.00 90.25 262 GLN A O 1
ATOM 2099 N N . ALA A 1 263 ? 3.748 11.481 4.240 1.00 90.06 263 ALA A N 1
ATOM 2100 C CA . ALA A 1 263 ? 4.275 10.462 3.336 1.00 90.06 263 ALA A CA 1
ATOM 2101 C C . ALA A 1 263 ? 3.352 10.259 2.123 1.00 90.06 263 ALA A C 1
ATOM 2103 O O . ALA A 1 263 ? 3.843 10.176 1.000 1.00 90.06 263 ALA A O 1
ATOM 2104 N N . LEU A 1 264 ? 2.028 10.261 2.330 1.00 92.12 264 LEU A N 1
ATOM 2105 C CA . LEU A 1 264 ? 1.062 10.229 1.224 1.00 92.12 264 LEU A CA 1
ATOM 2106 C C . LEU A 1 264 ? 1.213 11.436 0.299 1.00 92.12 264 LEU A C 1
ATOM 2108 O O . LEU A 1 264 ? 1.283 11.255 -0.910 1.00 92.12 264 LEU A O 1
ATOM 2112 N N . ASN A 1 265 ? 1.317 12.648 0.846 1.00 91.44 265 ASN A N 1
ATOM 2113 C CA . ASN A 1 265 ? 1.482 13.855 0.034 1.00 91.44 265 ASN A CA 1
ATOM 2114 C C . ASN A 1 265 ? 2.746 13.778 -0.835 1.00 91.44 265 ASN A C 1
ATOM 2116 O O . ASN A 1 265 ? 2.675 14.036 -2.029 1.00 91.44 265 ASN A O 1
ATOM 2120 N N . GLN A 1 266 ? 3.877 13.343 -0.267 1.00 90.25 266 GLN A N 1
ATOM 2121 C CA . GLN A 1 266 ? 5.128 13.168 -1.017 1.00 90.25 266 GLN A CA 1
ATOM 2122 C C . GLN A 1 266 ? 5.015 12.126 -2.137 1.00 90.25 266 GLN A C 1
ATOM 2124 O O . GLN A 1 266 ? 5.607 12.303 -3.202 1.00 90.25 266 GLN A O 1
ATOM 2129 N N . LEU A 1 267 ? 4.275 11.037 -1.903 1.00 92.12 267 LEU A N 1
ATOM 2130 C CA . LEU A 1 267 ? 3.992 10.037 -2.933 1.00 92.12 267 LEU A CA 1
ATOM 2131 C C . LEU A 1 267 ? 3.129 10.638 -4.047 1.00 92.12 267 LEU A C 1
ATOM 2133 O O . LEU A 1 267 ? 3.504 10.548 -5.212 1.00 92.12 267 LEU A O 1
ATOM 2137 N N . PHE A 1 268 ? 2.018 11.295 -3.707 1.00 91.62 268 PHE A N 1
ATOM 2138 C CA . PHE A 1 268 ? 1.104 11.869 -4.697 1.00 91.62 268 PHE A CA 1
ATOM 2139 C C . PHE A 1 268 ? 1.727 13.007 -5.507 1.00 91.62 268 PHE A C 1
ATOM 2141 O O . PHE A 1 268 ? 1.522 13.054 -6.715 1.00 91.62 268 PHE A O 1
ATOM 2148 N N . GLU A 1 269 ? 2.532 13.875 -4.893 1.00 91.31 269 GLU A N 1
ATOM 2149 C CA . GLU A 1 269 ? 3.276 14.919 -5.611 1.00 91.31 269 GLU A CA 1
ATOM 2150 C C . GLU A 1 269 ? 4.175 14.326 -6.704 1.00 91.31 269 GLU A C 1
ATOM 2152 O O . GLU A 1 269 ? 4.246 14.860 -7.811 1.00 91.31 269 GLU A O 1
ATOM 2157 N N . LYS A 1 270 ? 4.834 13.197 -6.416 1.00 89.94 270 LYS A N 1
ATOM 2158 C CA . LYS A 1 270 ? 5.684 12.495 -7.383 1.00 89.94 270 LYS A CA 1
ATOM 2159 C C . LYS A 1 270 ? 4.880 11.712 -8.416 1.00 89.94 270 LYS A C 1
ATOM 2161 O O . LYS A 1 270 ? 5.241 11.751 -9.585 1.00 89.94 270 LYS A O 1
ATOM 2166 N N . ILE A 1 271 ? 3.779 11.072 -8.023 1.00 90.12 271 ILE A N 1
ATOM 2167 C CA . ILE A 1 271 ? 2.865 10.403 -8.963 1.00 90.12 271 ILE A CA 1
ATOM 2168 C C . ILE A 1 271 ? 2.304 11.415 -9.966 1.00 90.12 271 ILE A C 1
ATOM 2170 O O . ILE A 1 271 ? 2.304 11.149 -11.156 1.00 90.12 271 ILE A O 1
ATOM 2174 N N . MET A 1 272 ? 1.920 12.619 -9.528 1.00 86.12 272 MET A N 1
ATOM 2175 C CA . MET A 1 272 ? 1.464 13.692 -10.426 1.00 86.12 272 MET A CA 1
ATOM 2176 C C . MET A 1 272 ? 2.535 14.159 -11.424 1.00 86.12 272 MET A C 1
ATOM 2178 O O . MET A 1 272 ? 2.208 14.811 -12.423 1.00 86.12 272 MET A O 1
ATOM 2182 N N . ALA A 1 273 ? 3.812 13.904 -11.134 1.00 84.62 273 ALA A N 1
ATOM 2183 C CA . ALA A 1 273 ? 4.933 14.201 -12.017 1.00 84.62 273 ALA A CA 1
ATOM 2184 C C . ALA A 1 273 ? 5.255 13.052 -12.988 1.00 84.62 273 ALA A C 1
ATOM 2186 O O . ALA A 1 273 ? 6.079 13.259 -13.876 1.00 84.62 273 ALA A O 1
ATOM 2187 N N . LEU A 1 274 ? 4.596 11.901 -12.850 1.00 81.00 274 LEU A N 1
ATOM 2188 C CA . LEU A 1 274 ? 4.627 10.787 -13.792 1.00 81.00 274 LEU A CA 1
ATOM 2189 C C . LEU A 1 274 ? 3.315 10.714 -14.586 1.00 81.00 274 LEU A C 1
ATOM 2191 O O . LEU A 1 274 ? 2.380 11.480 -14.331 1.00 81.00 274 LEU A O 1
ATOM 2195 N N . ASP A 1 275 ? 3.317 9.871 -15.614 1.00 63.19 275 ASP A N 1
ATOM 2196 C CA . ASP A 1 275 ? 2.147 9.548 -16.437 1.00 63.19 275 ASP A CA 1
ATOM 2197 C C . ASP A 1 275 ? 1.185 8.558 -15.763 1.00 63.19 275 ASP A C 1
ATOM 2199 O O . ASP A 1 275 ? 1.670 7.679 -15.012 1.00 63.19 275 ASP A O 1
#

Organism: NCBI:txid320908

pLDDT: mean 89.14, std 9.43, range [45.53, 97.62]

Sequence (275 aa):
LCVRGCEMEGMLDQNGRVIEDGPEPRPVLSGDTRTFRVMLDCNQYRLDMDHAAQGKEDVYETFNVLMRRKPKENNFKAVLETIRELMNTECVVPDWLHDIILGYGDPGAAHYTEMQDEIATIDFNDTFLHMDHLRASFPEYEIKVKCDDPRKLVPPFRLTFEDVLNKHNRDKEEEKDVKKSIIVEPHVIPSRGPYLFNEPKKNAIPFTPTQVEAIRAGMQPGLTLVVGPPGTGKTDVAVQIISNLYHNFPGQRTLIVTHSNQALNQLFEKIMALD